Protein AF-A0ABD5GSB9-F1 (afdb_monomer)

Organism: NCBI:txid1358

Structure (mmCIF, N/CA/C/O backbone):
data_AF-A0ABD5GSB9-F1
#
_entry.id   AF-A0ABD5GSB9-F1
#
loop_
_atom_site.group_PDB
_atom_site.id
_atom_site.type_symbol
_atom_site.label_atom_id
_atom_site.label_alt_id
_atom_site.label_comp_id
_atom_site.label_asym_id
_atom_site.label_entity_id
_atom_site.label_seq_id
_atom_site.pdbx_PDB_ins_code
_atom_site.Cartn_x
_atom_site.Cartn_y
_atom_site.Cartn_z
_atom_site.occupancy
_atom_site.B_iso_or_equiv
_atom_site.auth_seq_id
_atom_site.auth_comp_id
_atom_site.auth_asym_id
_atom_site.auth_atom_id
_atom_site.pdbx_PDB_model_num
ATOM 1 N N . MET A 1 1 ? -14.225 -11.272 3.290 1.00 56.72 1 MET A N 1
ATOM 2 C CA . MET A 1 1 ? -15.466 -10.809 3.953 1.00 56.72 1 MET A CA 1
ATOM 3 C C . MET A 1 1 ? -15.459 -9.288 3.919 1.00 56.72 1 MET A C 1
ATOM 5 O O . MET A 1 1 ? -14.377 -8.726 4.045 1.00 56.72 1 MET A O 1
ATOM 9 N N . LYS A 1 2 ? -16.599 -8.627 3.684 1.00 79.25 2 LYS A N 1
ATOM 10 C CA . LYS A 1 2 ? -16.667 -7.160 3.748 1.00 79.25 2 LYS A CA 1
ATOM 11 C C . LYS A 1 2 ? -16.888 -6.742 5.203 1.00 79.25 2 LYS A C 1
ATOM 13 O O . LYS A 1 2 ? -17.799 -7.276 5.825 1.00 79.25 2 LYS A O 1
ATOM 18 N N . MET A 1 3 ? -16.067 -5.835 5.724 1.00 90.00 3 MET A N 1
ATOM 19 C CA . MET A 1 3 ? -16.205 -5.326 7.091 1.00 90.00 3 MET A CA 1
ATOM 20 C C . MET A 1 3 ? -17.438 -4.415 7.206 1.00 90.00 3 MET A C 1
ATOM 22 O O . MET A 1 3 ? -17.615 -3.510 6.386 1.00 90.00 3 MET A O 1
ATOM 26 N N . ASP A 1 4 ? -18.272 -4.638 8.224 1.00 93.12 4 ASP A N 1
ATOM 27 C CA . ASP A 1 4 ? -19.404 -3.775 8.584 1.00 93.12 4 ASP A CA 1
ATOM 28 C C . ASP A 1 4 ? -19.047 -2.894 9.789 1.00 93.12 4 ASP A C 1
ATOM 30 O O . ASP A 1 4 ? -19.224 -3.264 10.952 1.00 93.12 4 ASP A O 1
ATOM 34 N N . ILE A 1 5 ? -18.532 -1.698 9.506 1.00 95.06 5 ILE A N 1
ATOM 35 C CA . ILE A 1 5 ? -18.102 -0.765 10.549 1.00 95.06 5 ILE A CA 1
ATOM 36 C C . ILE A 1 5 ? -19.253 -0.265 11.432 1.00 95.06 5 ILE A C 1
ATOM 38 O O . ILE A 1 5 ? -19.043 0.074 12.597 1.00 95.06 5 ILE A O 1
ATOM 42 N N . ASP A 1 6 ? -20.485 -0.259 10.919 1.00 93.62 6 ASP A N 1
ATOM 43 C CA . ASP A 1 6 ? -21.656 0.123 11.701 1.00 93.62 6 ASP A CA 1
ATOM 44 C C . ASP A 1 6 ? -21.992 -0.936 12.749 1.00 93.62 6 ASP A C 1
ATOM 46 O O . ASP A 1 6 ? -22.365 -0.593 13.875 1.00 93.62 6 ASP A O 1
ATOM 50 N N . ALA A 1 7 ? -21.791 -2.218 12.437 1.00 97.12 7 ALA A N 1
ATOM 51 C CA . ALA A 1 7 ? -21.908 -3.289 13.421 1.00 97.12 7 ALA A CA 1
ATOM 52 C C . ALA A 1 7 ? -20.886 -3.141 14.564 1.00 97.12 7 ALA A C 1
ATOM 54 O O . ALA A 1 7 ? -21.270 -3.292 15.729 1.00 97.12 7 ALA A O 1
ATOM 55 N N . ALA A 1 8 ? -19.629 -2.776 14.265 1.00 97.75 8 ALA A N 1
ATOM 56 C CA . ALA A 1 8 ? -18.619 -2.475 15.290 1.00 97.75 8 ALA A CA 1
ATOM 57 C C . ALA A 1 8 ? -19.053 -1.315 16.194 1.00 97.75 8 ALA A C 1
ATOM 59 O O . ALA A 1 8 ? -19.158 -1.475 17.412 1.00 97.75 8 ALA A O 1
ATOM 60 N N . ILE A 1 9 ? -19.361 -0.158 15.598 1.00 97.81 9 ILE A N 1
ATOM 61 C CA . ILE A 1 9 ? -19.719 1.059 16.339 1.00 97.81 9 ILE A CA 1
ATOM 62 C C . ILE A 1 9 ? -20.975 0.827 17.189 1.00 97.81 9 ILE A C 1
ATOM 64 O O . ILE A 1 9 ? -21.023 1.227 18.352 1.00 97.81 9 ILE A O 1
ATOM 68 N N . ASN A 1 10 ? -21.993 0.150 16.650 1.00 97.75 10 ASN A N 1
ATOM 69 C CA . ASN A 1 10 ? -23.217 -0.148 17.393 1.00 97.75 10 ASN A CA 1
ATOM 70 C C . ASN A 1 10 ? -22.989 -1.146 18.535 1.00 97.75 10 ASN A C 1
ATOM 72 O O . ASN A 1 10 ? -23.670 -1.062 19.560 1.00 97.75 10 ASN A O 1
ATOM 76 N N . ALA A 1 11 ? -22.060 -2.092 18.386 1.00 98.25 11 ALA A N 1
ATOM 77 C CA . ALA A 1 11 ? -21.699 -3.008 19.461 1.00 98.25 11 ALA A CA 1
ATOM 78 C C . ALA A 1 11 ? -20.998 -2.276 20.614 1.00 98.25 11 ALA A C 1
ATOM 80 O O . ALA A 1 11 ? -21.351 -2.508 21.770 1.00 98.25 11 ALA A O 1
ATOM 81 N N . LEU A 1 12 ? -20.088 -1.352 20.300 1.00 98.62 12 LEU A N 1
ATOM 82 C CA . LEU A 1 12 ? -19.374 -0.535 21.283 1.00 98.62 12 LEU A CA 1
ATOM 83 C C . LEU A 1 12 ? -20.288 0.476 21.977 1.00 98.62 12 LEU A C 1
ATOM 85 O O . LEU A 1 12 ? -20.327 0.542 23.202 1.00 98.62 12 LEU A O 1
ATOM 89 N N . LYS A 1 13 ? -21.161 1.167 21.234 1.00 98.25 13 LYS A N 1
ATOM 90 C CA . LYS A 1 13 ? -22.154 2.086 21.823 1.00 98.25 13 LYS A CA 1
ATOM 91 C C . LYS A 1 13 ? -23.042 1.422 22.881 1.00 98.25 13 LYS A C 1
ATOM 93 O O . LYS A 1 13 ? -23.458 2.081 23.827 1.00 98.25 13 LYS A O 1
ATOM 98 N N . LYS A 1 14 ? -23.317 0.117 22.764 1.00 98.12 14 LYS A N 1
ATOM 99 C CA . LYS A 1 14 ? -24.089 -0.644 23.768 1.00 98.12 14 LYS A CA 1
ATOM 100 C C . LYS A 1 14 ? -23.336 -0.869 25.085 1.00 98.12 14 LYS A C 1
ATOM 102 O O . LYS A 1 14 ? -23.979 -1.277 26.055 1.00 98.12 14 LYS A O 1
ATOM 107 N N . LYS A 1 15 ? -22.017 -0.663 25.108 1.00 98.06 15 LYS A N 1
ATOM 108 C CA . LYS A 1 15 ? -21.145 -0.807 26.282 1.00 98.06 15 LYS A CA 1
ATOM 109 C C . LYS A 1 15 ? -20.975 0.496 27.064 1.00 98.06 15 LYS A C 1
ATOM 111 O O . LYS A 1 15 ? -20.640 0.433 28.242 1.00 98.06 15 LYS A O 1
ATOM 116 N N . ILE A 1 16 ? -21.305 1.644 26.467 1.00 97.19 16 ILE A N 1
ATOM 117 C CA . ILE A 1 16 ? -21.285 2.945 27.150 1.00 97.19 16 ILE A CA 1
ATOM 118 C C . ILE A 1 16 ? -22.152 2.888 28.416 1.00 97.19 16 ILE A C 1
ATOM 120 O O . ILE A 1 16 ? -23.320 2.491 28.370 1.00 97.19 16 ILE A O 1
ATOM 124 N N . GLY A 1 17 ? -21.561 3.261 29.554 1.00 94.88 17 GLY A N 1
ATOM 125 C CA . GLY A 1 17 ? -22.206 3.221 30.872 1.00 94.88 17 GLY A CA 1
ATOM 126 C C . GLY A 1 17 ? -22.429 1.814 31.445 1.00 94.88 17 GLY A C 1
ATOM 127 O O . GLY A 1 17 ? -23.133 1.671 32.442 1.00 94.88 17 GLY A O 1
ATOM 128 N N . LYS A 1 18 ? -21.871 0.770 30.818 1.00 94.56 18 LYS A N 1
ATOM 129 C CA . LYS A 1 18 ? -21.985 -0.634 31.254 1.00 94.56 18 LYS A CA 1
ATOM 130 C C . LYS A 1 18 ? -20.64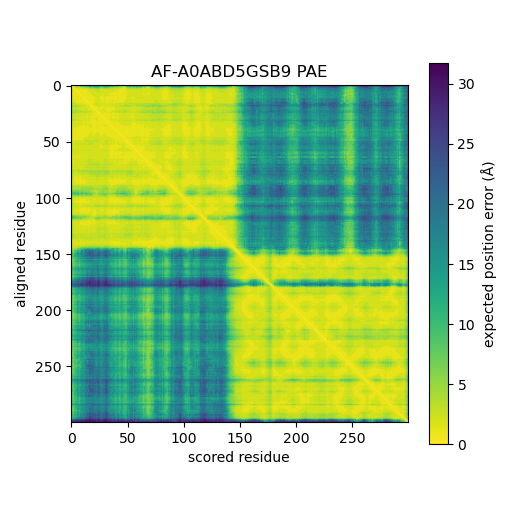2 -1.331 31.442 1.00 94.56 18 LYS A C 1
ATOM 132 O O . LYS A 1 18 ? -20.633 -2.520 31.751 1.00 94.56 18 LYS A O 1
ATOM 137 N N . SER A 1 19 ? -19.538 -0.628 31.225 1.00 94.88 19 SER A N 1
ATOM 138 C CA . SER A 1 19 ? -18.200 -1.180 31.375 1.00 94.88 19 SER A CA 1
ATOM 139 C C . SER A 1 19 ? -17.247 -0.191 32.014 1.00 94.88 19 SER A C 1
ATOM 141 O O . SER A 1 19 ? -17.395 1.015 31.828 1.00 94.88 19 SER A O 1
ATOM 143 N N . THR A 1 20 ? -16.243 -0.712 32.709 1.00 96.50 20 THR A N 1
ATOM 144 C CA . THR A 1 20 ? -15.117 0.056 33.249 1.00 96.50 20 THR A CA 1
ATOM 145 C C . THR A 1 20 ? -13.823 -0.308 32.528 1.00 96.50 20 THR A C 1
ATOM 147 O O . THR A 1 20 ? -13.725 -1.357 31.886 1.00 96.50 20 THR A O 1
ATOM 150 N N . TYR A 1 21 ? -12.825 0.569 32.611 1.00 97.06 21 TYR A N 1
ATOM 151 C CA . TYR A 1 21 ? -11.520 0.302 32.019 1.00 97.06 21 TYR A CA 1
ATOM 152 C C . TYR A 1 21 ? -10.694 -0.661 32.885 1.00 97.06 21 TYR A C 1
ATOM 154 O O . TYR A 1 21 ? -10.570 -0.448 34.091 1.00 97.06 21 TYR A O 1
ATOM 162 N N . SER A 1 22 ? -10.091 -1.686 32.282 1.00 95.81 22 SER A N 1
ATOM 163 C CA . SER A 1 22 ? -9.101 -2.565 32.913 1.00 95.81 22 SER A CA 1
ATOM 164 C C . SER A 1 22 ? -8.228 -3.260 31.869 1.00 95.81 22 SER A C 1
ATOM 166 O O . SER A 1 22 ? -8.744 -3.872 30.937 1.00 95.81 22 SER A O 1
ATOM 168 N N . MET A 1 23 ? -6.907 -3.226 32.073 1.00 93.56 23 MET A N 1
ATOM 169 C CA . MET A 1 23 ? -5.940 -4.000 31.276 1.00 93.56 23 MET A CA 1
ATOM 170 C C . MET A 1 23 ? -5.738 -5.429 31.805 1.00 93.56 23 MET A C 1
ATOM 172 O O . MET A 1 23 ? -5.221 -6.270 31.081 1.00 93.56 23 MET A O 1
ATOM 176 N N . GLU A 1 24 ? -6.166 -5.711 33.040 1.00 94.00 24 GLU A N 1
ATOM 177 C CA . GLU A 1 24 ? -5.982 -7.011 33.715 1.00 94.00 24 GLU A CA 1
ATOM 178 C C . GLU A 1 24 ? -7.265 -7.857 33.753 1.00 94.00 24 GLU A C 1
ATOM 180 O O . GLU A 1 24 ? -7.251 -9.005 34.190 1.00 94.00 24 GLU A O 1
ATOM 185 N N . GLY A 1 25 ? -8.398 -7.270 33.358 1.00 94.69 25 GLY A N 1
ATOM 186 C CA . GLY A 1 25 ? -9.680 -7.967 33.289 1.00 94.69 25 GLY A CA 1
ATOM 187 C C . GLY A 1 25 ? -9.856 -8.727 31.976 1.00 94.69 25 GLY A C 1
ATOM 188 O O . GLY A 1 25 ? -8.889 -9.095 31.311 1.00 94.69 25 GLY A O 1
ATOM 189 N N . SER A 1 26 ? -11.106 -8.941 31.568 1.00 96.50 26 SER A N 1
ATOM 190 C CA . SER A 1 26 ? -11.411 -9.715 30.356 1.00 96.5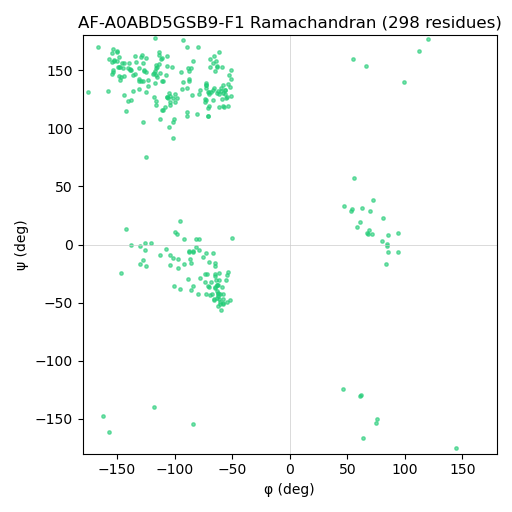0 26 SER A CA 1
ATOM 191 C C . SER A 1 26 ? -10.925 -9.088 29.047 1.00 96.50 26 SER A C 1
ATOM 193 O O . SER A 1 26 ? -10.685 -9.812 28.082 1.00 96.50 26 SER A O 1
ATOM 195 N N . ARG A 1 27 ? -10.791 -7.753 28.998 1.00 97.12 27 ARG A N 1
ATOM 196 C CA . ARG A 1 27 ? -10.435 -6.981 27.789 1.00 97.12 27 ARG A CA 1
ATOM 197 C C . ARG A 1 27 ? -11.411 -7.166 26.610 1.00 97.12 27 ARG A C 1
ATOM 199 O O . ARG A 1 27 ? -11.094 -6.796 25.485 1.00 97.12 27 ARG A O 1
ATOM 206 N N . ASP A 1 28 ? -12.602 -7.718 26.844 1.00 96.75 28 ASP A N 1
ATOM 207 C CA . ASP A 1 28 ? -13.612 -7.980 25.805 1.00 96.75 28 ASP A CA 1
ATOM 208 C C . ASP A 1 28 ? -15.060 -7.730 26.272 1.00 96.75 28 ASP A C 1
ATOM 210 O O . ASP A 1 28 ? -16.028 -8.113 25.599 1.00 96.75 28 ASP A O 1
ATOM 214 N N . PHE A 1 29 ? -15.218 -7.057 27.418 1.00 98.06 29 PHE A N 1
ATOM 215 C CA . PHE A 1 29 ? -16.483 -6.771 28.093 1.00 98.06 29 PHE A CA 1
ATOM 216 C C . PHE A 1 29 ? -17.211 -7.987 28.690 1.00 98.06 29 PHE A C 1
ATOM 218 O O . PHE A 1 29 ? -18.377 -7.828 29.077 1.00 98.06 29 PHE A O 1
ATOM 225 N N . SER A 1 30 ? -16.612 -9.182 28.747 1.00 97.25 30 SER A N 1
ATOM 226 C CA . SER A 1 30 ? -17.288 -10.384 29.271 1.00 97.25 30 SER A CA 1
ATOM 227 C C . SER A 1 30 ? -17.437 -10.379 30.795 1.00 97.25 30 SER A C 1
ATOM 229 O O . SER A 1 30 ? -18.460 -10.840 31.300 1.00 97.25 30 SER A O 1
ATOM 231 N N . ASP A 1 31 ? -16.490 -9.781 31.517 1.00 96.75 31 ASP A N 1
ATOM 232 C CA . ASP A 1 31 ? -16.554 -9.557 32.971 1.00 96.75 31 ASP A CA 1
ATOM 233 C C . ASP A 1 31 ? -17.015 -8.135 33.350 1.00 96.75 31 ASP A C 1
ATOM 235 O O . ASP A 1 31 ? -16.958 -7.739 34.513 1.00 96.75 31 ASP A O 1
ATOM 239 N N . GLY A 1 32 ? -17.477 -7.355 32.366 1.00 96.38 32 GLY A N 1
ATOM 240 C CA . GLY A 1 32 ? -17.828 -5.945 32.543 1.00 96.38 32 GLY A CA 1
ATOM 241 C C . GLY A 1 32 ? -16.645 -4.978 32.434 1.00 96.38 32 GLY A C 1
ATOM 242 O O . GLY A 1 32 ? -16.854 -3.770 32.523 1.00 96.38 32 GLY A O 1
ATOM 243 N N . THR A 1 33 ? -15.428 -5.461 32.183 1.00 97.81 33 THR A N 1
ATOM 244 C CA . THR A 1 33 ? -14.247 -4.617 31.967 1.00 97.81 33 THR A CA 1
ATOM 245 C C . THR A 1 33 ? -13.717 -4.724 30.539 1.00 97.81 33 THR A C 1
ATOM 247 O O . THR A 1 33 ? -13.964 -5.707 29.838 1.00 97.81 33 THR A O 1
ATOM 250 N N . CYS A 1 34 ? -13.013 -3.693 30.076 1.00 97.75 34 CYS A N 1
ATOM 251 C CA . CYS A 1 34 ? -12.309 -3.708 28.796 1.00 97.75 34 CYS A CA 1
ATOM 252 C C . CYS A 1 34 ? -11.129 -2.727 28.810 1.00 97.75 34 CYS A C 1
ATOM 254 O O . CYS A 1 34 ? -11.079 -1.850 29.666 1.00 97.75 34 CYS A O 1
ATOM 256 N N . ASP A 1 35 ? -10.203 -2.826 27.863 1.00 97.25 35 ASP A N 1
ATOM 257 C CA . ASP A 1 35 ? -9.211 -1.781 27.592 1.00 97.25 35 ASP A CA 1
ATOM 258 C C . ASP A 1 35 ? -9.386 -1.211 26.175 1.00 97.25 35 ASP A C 1
ATOM 260 O O . ASP A 1 35 ? -10.269 -1.630 25.423 1.00 97.25 35 ASP A O 1
ATOM 264 N N . CYS A 1 36 ? -8.571 -0.219 25.807 1.00 97.44 36 CYS A N 1
ATOM 265 C CA . CYS A 1 36 ? -8.716 0.504 24.542 1.00 97.44 36 CYS A CA 1
ATOM 266 C C . CYS A 1 36 ? -8.575 -0.421 23.323 1.00 97.44 36 CYS A C 1
ATOM 268 O O . CYS A 1 36 ? -9.446 -0.462 22.453 1.00 97.44 36 CYS A O 1
ATOM 270 N N . SER A 1 37 ? -7.503 -1.212 23.288 1.00 97.75 37 SER A N 1
ATOM 271 C CA . SER A 1 37 ? -7.213 -2.146 22.194 1.00 97.75 37 SER A CA 1
ATOM 272 C C . SER A 1 37 ? -8.173 -3.337 22.151 1.00 97.75 37 SER A C 1
ATOM 274 O O . SER A 1 37 ? -8.610 -3.727 21.066 1.00 97.75 37 SER A O 1
ATOM 276 N N . GLY A 1 38 ? -8.591 -3.851 23.309 1.00 98.25 38 GLY A N 1
ATOM 277 C CA . GLY A 1 38 ? -9.617 -4.877 23.425 1.00 98.25 38 GLY A CA 1
ATOM 278 C C . GLY A 1 38 ? -10.991 -4.409 22.955 1.00 98.25 38 GLY A C 1
ATOM 279 O O . GLY A 1 38 ? -11.684 -5.155 22.264 1.00 98.25 38 GLY A O 1
ATOM 280 N N . ALA A 1 39 ? -11.354 -3.147 23.205 1.00 98.56 39 ALA A N 1
ATOM 281 C CA . ALA A 1 39 ? -12.603 -2.572 22.714 1.00 98.56 39 ALA A CA 1
ATOM 282 C C . ALA A 1 39 ? -12.602 -2.471 21.184 1.00 98.56 39 ALA A C 1
ATOM 284 O O . ALA A 1 39 ? -13.528 -2.955 20.529 1.00 98.56 39 ALA A O 1
ATOM 285 N N . VAL A 1 40 ? -11.530 -1.938 20.589 1.00 98.62 40 VAL A N 1
ATOM 286 C CA . VAL A 1 40 ? -11.382 -1.908 19.124 1.00 98.62 40 VAL A CA 1
ATOM 287 C C . VAL A 1 40 ? -11.448 -3.325 18.545 1.00 98.62 40 VAL A C 1
ATOM 289 O O . VAL A 1 40 ? -12.218 -3.565 17.613 1.00 98.62 40 VAL A O 1
ATOM 292 N N . TYR A 1 41 ? -10.724 -4.287 19.128 1.00 98.56 41 TYR A N 1
ATOM 293 C CA . TYR A 1 41 ? -10.770 -5.689 18.704 1.00 98.56 41 TYR A CA 1
ATOM 294 C C . TYR A 1 41 ? -12.187 -6.271 18.782 1.00 98.56 41 TYR A C 1
ATOM 296 O O . TYR A 1 41 ? -12.691 -6.795 17.787 1.00 98.56 41 TYR A O 1
ATOM 304 N N . TYR A 1 42 ? -12.869 -6.116 19.920 1.00 98.56 42 TYR A N 1
ATOM 305 C CA . TYR A 1 42 ? -14.249 -6.553 20.125 1.00 98.56 42 TYR A CA 1
ATOM 306 C C . TYR A 1 42 ? -15.184 -5.983 19.055 1.00 98.56 42 TYR A C 1
ATOM 308 O O . TYR A 1 42 ? -15.938 -6.733 18.428 1.00 98.56 42 TYR A O 1
ATOM 316 N N . GLY A 1 43 ? -15.115 -4.669 18.814 1.00 98.31 43 GLY A N 1
ATOM 317 C CA . GLY A 1 43 ? -15.901 -3.994 17.786 1.00 98.31 43 GLY A CA 1
ATOM 318 C C . GLY A 1 43 ? -15.642 -4.593 16.406 1.00 98.31 43 GLY A C 1
ATOM 319 O O . GLY A 1 43 ? -16.576 -5.026 15.730 1.00 98.31 43 GLY A O 1
ATOM 320 N N . LEU A 1 44 ? -14.375 -4.711 16.013 1.00 97.94 44 LEU A N 1
ATOM 321 C CA . LEU A 1 44 ? -13.983 -5.246 14.708 1.00 97.94 44 LEU A CA 1
ATOM 322 C C . LEU A 1 44 ? -14.388 -6.719 14.519 1.00 97.94 44 LEU A C 1
ATOM 324 O O . LEU A 1 44 ? -14.825 -7.096 13.432 1.00 97.94 44 LEU A O 1
ATOM 328 N N . ARG A 1 45 ? -14.362 -7.548 15.571 1.00 97.56 45 ARG A N 1
ATOM 329 C CA . ARG A 1 45 ? -14.906 -8.919 15.514 1.00 97.56 45 ARG A CA 1
ATOM 330 C C . ARG A 1 45 ? -16.412 -8.924 15.242 1.00 97.56 45 ARG A C 1
ATOM 332 O O . ARG A 1 45 ? -16.895 -9.787 14.513 1.00 97.56 45 ARG A O 1
ATOM 339 N N . LYS A 1 46 ? -17.169 -7.947 15.763 1.00 97.56 46 LYS A N 1
ATOM 340 C CA . LYS A 1 46 ? -18.597 -7.763 15.423 1.00 97.56 46 LYS A CA 1
ATOM 341 C C . LYS A 1 46 ? -18.814 -7.229 14.007 1.00 97.56 46 LYS A C 1
ATOM 343 O O . LYS A 1 46 ? -19.858 -7.515 13.432 1.00 97.56 46 LYS A O 1
ATOM 348 N N . ALA A 1 47 ? -17.835 -6.523 13.445 1.00 95.69 47 ALA A N 1
ATOM 349 C CA . ALA A 1 47 ? -17.830 -6.088 12.049 1.00 95.69 47 ALA A CA 1
ATOM 350 C C . ALA A 1 47 ? -17.443 -7.187 11.043 1.00 95.69 47 ALA A C 1
ATOM 352 O O . ALA A 1 47 ? -17.488 -6.941 9.839 1.00 95.69 47 ALA A O 1
ATOM 353 N N . GLY A 1 48 ? -17.065 -8.383 11.509 1.00 94.19 48 GLY A N 1
ATOM 354 C CA . GLY A 1 48 ? -16.686 -9.508 10.650 1.00 94.19 48 GLY A CA 1
ATOM 355 C C . GLY A 1 48 ? -15.186 -9.635 10.366 1.00 94.19 48 GLY A C 1
ATOM 356 O O . GLY A 1 48 ? -14.803 -10.449 9.526 1.00 94.19 48 GLY A O 1
ATOM 357 N N . CYS A 1 49 ? -14.325 -8.878 11.054 1.00 93.94 49 CYS A N 1
ATOM 358 C CA . CYS A 1 49 ? -12.881 -9.133 11.025 1.00 93.94 49 CYS A CA 1
ATOM 359 C C . CYS A 1 49 ? -12.565 -10.515 11.618 1.00 93.94 49 CYS A C 1
ATOM 361 O O . CYS A 1 49 ? -13.338 -11.006 12.437 1.00 93.94 49 CYS A O 1
ATOM 363 N N . SER A 1 50 ? -11.465 -11.144 11.200 1.00 93.69 50 SER A N 1
ATOM 364 C CA . SER A 1 50 ? -11.000 -12.484 11.582 1.00 93.69 50 SER A CA 1
ATOM 365 C C . SER A 1 50 ? -10.710 -12.630 13.078 1.00 93.69 50 SER A C 1
ATOM 367 O O . SER A 1 50 ? -10.642 -11.651 13.809 1.00 93.69 50 SER A O 1
ATOM 369 N N . ASP A 1 51 ? -10.573 -13.868 13.557 1.00 94.62 51 ASP A N 1
ATOM 370 C CA . ASP A 1 51 ? -10.030 -14.112 14.895 1.00 94.62 51 ASP A CA 1
ATOM 371 C C . ASP A 1 51 ? -8.510 -13.989 14.860 1.00 94.62 51 ASP A C 1
ATOM 373 O O . ASP A 1 51 ? -7.879 -14.614 14.008 1.00 94.62 51 ASP A O 1
ATOM 377 N N . PHE A 1 52 ? -7.929 -13.212 15.772 1.00 94.69 52 PHE A N 1
ATOM 378 C CA . PHE A 1 52 ? -6.476 -13.058 15.869 1.00 94.69 52 PHE A CA 1
ATOM 379 C C . PHE A 1 52 ? -5.825 -14.124 16.766 1.00 94.69 52 PHE A C 1
ATOM 381 O O . PHE A 1 52 ? -4.604 -14.206 16.859 1.00 94.69 52 PHE A O 1
ATOM 388 N N . GLY A 1 53 ? -6.631 -14.952 17.444 1.00 95.81 53 GLY A N 1
ATOM 389 C CA . GLY A 1 53 ? -6.171 -15.976 18.387 1.00 95.81 53 GLY A CA 1
ATOM 390 C C . GLY A 1 53 ? -5.906 -15.452 19.803 1.00 95.81 53 GLY A C 1
ATOM 391 O O . GLY A 1 53 ? -5.874 -16.238 20.746 1.00 95.81 53 GLY A O 1
ATOM 392 N N . TYR A 1 54 ? -5.768 -14.136 19.973 1.00 95.81 54 TYR A N 1
ATOM 393 C CA . TYR A 1 54 ? -5.706 -13.436 21.258 1.00 95.81 54 TYR A CA 1
ATOM 394 C C . TYR A 1 54 ? -6.195 -11.989 21.097 1.00 95.81 54 TYR A C 1
ATOM 396 O O . TYR A 1 54 ? -6.373 -11.506 19.980 1.00 95.81 54 TYR A O 1
ATOM 404 N N . ILE A 1 55 ? -6.427 -11.289 22.211 1.00 97.38 55 ILE A N 1
ATOM 405 C CA . ILE A 1 55 ? -6.835 -9.878 22.191 1.00 97.38 55 ILE A CA 1
ATOM 406 C C . ILE A 1 55 ? -5.583 -9.006 21.986 1.00 97.38 55 ILE A C 1
ATOM 408 O O . ILE A 1 55 ? -4.738 -8.962 22.892 1.00 97.38 55 ILE A O 1
ATOM 412 N N . PRO A 1 56 ? -5.439 -8.314 20.838 1.00 97.00 56 PRO A N 1
ATOM 413 C CA . PRO A 1 56 ? -4.252 -7.526 20.539 1.00 97.00 56 PRO A CA 1
ATOM 414 C C . PRO A 1 56 ? -4.081 -6.371 21.532 1.00 97.00 56 PRO A C 1
ATOM 416 O O . PRO A 1 56 ? -5.037 -5.883 22.135 1.00 97.00 56 PRO A O 1
ATOM 419 N N . SER A 1 57 ? -2.837 -5.942 21.706 1.00 96.69 57 SER A N 1
ATOM 420 C CA . SER A 1 57 ? -2.469 -4.672 22.337 1.00 96.69 57 SER A CA 1
ATOM 421 C C . SER A 1 57 ? -2.312 -3.590 21.269 1.00 96.69 57 SER A C 1
ATOM 423 O O . SER A 1 57 ? -2.343 -3.881 20.077 1.00 96.69 57 SER A O 1
ATOM 425 N N . THR A 1 58 ? -2.065 -2.347 21.667 1.00 95.75 58 THR A N 1
ATOM 426 C CA . THR A 1 58 ? -1.674 -1.260 20.752 1.00 95.75 58 THR A CA 1
ATOM 427 C C . THR A 1 58 ? -0.448 -1.595 19.894 1.00 95.75 58 THR A C 1
ATOM 429 O O . THR A 1 58 ? -0.378 -1.128 18.770 1.00 95.75 58 THR A O 1
ATOM 432 N N . GLU A 1 59 ? 0.441 -2.490 20.341 1.00 93.62 59 GLU A N 1
ATOM 433 C CA . GLU A 1 59 ? 1.579 -2.978 19.543 1.00 93.62 59 GLU A CA 1
ATOM 434 C C . GLU A 1 59 ? 1.177 -3.938 18.419 1.00 93.62 59 GLU A C 1
ATOM 436 O O . GLU A 1 59 ? 1.685 -3.869 17.301 1.00 93.62 59 GLU A O 1
ATOM 441 N N . THR A 1 60 ? 0.266 -4.862 18.717 1.00 95.12 60 THR A N 1
ATOM 442 C CA . THR A 1 60 ? -0.104 -5.965 17.811 1.00 95.12 60 THR A CA 1
ATOM 443 C C . THR A 1 60 ? -1.366 -5.665 17.005 1.00 95.12 60 THR A C 1
ATOM 445 O O . THR A 1 60 ? -1.643 -6.325 16.005 1.00 95.12 60 THR A O 1
ATOM 448 N N . LEU A 1 61 ? -2.112 -4.621 17.377 1.00 97.31 61 LEU A N 1
ATOM 449 C CA . LEU A 1 61 ? -3.313 -4.184 16.674 1.00 97.31 61 LEU A CA 1
ATOM 450 C C . LEU A 1 61 ? -3.000 -3.745 15.239 1.00 97.31 61 LEU A C 1
ATOM 452 O O . LEU A 1 61 ? -3.788 -4.030 14.345 1.00 97.31 61 LEU A O 1
ATOM 456 N N . HIS A 1 62 ? -1.835 -3.137 14.999 1.00 95.38 62 HIS A N 1
ATOM 457 C CA . HIS A 1 62 ? -1.369 -2.779 13.655 1.00 95.38 62 HIS A CA 1
ATOM 458 C C . HIS A 1 62 ? -1.415 -3.973 12.689 1.00 95.38 62 HIS A C 1
ATOM 460 O O . HIS A 1 62 ? -1.958 -3.868 11.588 1.00 95.38 62 HIS A O 1
ATOM 466 N N . GLU A 1 63 ? -0.893 -5.124 13.118 1.00 92.31 63 GLU A N 1
ATOM 467 C CA . GLU A 1 63 ? -0.895 -6.352 12.323 1.00 92.31 63 GLU A CA 1
ATOM 468 C C . GLU A 1 63 ? -2.321 -6.860 12.097 1.00 92.31 63 GLU A C 1
ATOM 470 O O . GLU A 1 63 ? -2.704 -7.151 10.964 1.00 92.31 63 GLU A O 1
ATOM 475 N N . TYR A 1 64 ? -3.133 -6.910 13.155 1.00 95.00 64 TYR A N 1
ATOM 476 C CA . TYR A 1 64 ? -4.518 -7.365 13.064 1.00 95.00 64 TYR A CA 1
ATOM 477 C C . TYR A 1 64 ? -5.356 -6.539 12.074 1.00 95.00 64 TYR A C 1
ATOM 479 O O . TYR A 1 64 ? -6.130 -7.101 11.290 1.00 95.00 64 TYR A O 1
ATOM 487 N N . LEU A 1 65 ? -5.195 -5.211 12.086 1.00 95.00 65 LEU A N 1
ATOM 488 C CA . LEU A 1 65 ? -5.871 -4.300 11.160 1.00 95.00 65 LEU A CA 1
ATOM 489 C C . LEU A 1 65 ? -5.493 -4.625 9.710 1.00 95.00 65 LEU A C 1
ATOM 491 O O . LEU A 1 65 ? -6.368 -4.840 8.867 1.00 95.00 65 LEU A O 1
ATOM 495 N N . VAL A 1 66 ? -4.194 -4.763 9.447 1.00 90.94 66 VAL A N 1
ATOM 496 C CA . VAL A 1 66 ? -3.644 -5.091 8.126 1.00 90.94 66 VAL A CA 1
ATOM 497 C C . VAL A 1 66 ? -4.119 -6.466 7.641 1.00 90.94 66 VAL A C 1
ATOM 499 O O . VAL A 1 66 ? -4.516 -6.600 6.484 1.00 90.94 66 VAL A O 1
ATOM 502 N N . GLN A 1 67 ? -4.155 -7.483 8.505 1.00 87.31 67 GLN A N 1
ATOM 503 C CA . GLN A 1 67 ? -4.670 -8.815 8.151 1.00 87.31 67 GLN A CA 1
ATOM 504 C C . GLN A 1 67 ? -6.155 -8.793 7.747 1.00 87.31 67 GLN A C 1
ATOM 506 O O . GLN A 1 67 ? -6.608 -9.651 6.990 1.00 87.31 67 GLN A O 1
ATOM 511 N N . ASN A 1 68 ? -6.907 -7.795 8.215 1.00 90.81 68 ASN A N 1
ATOM 512 C CA . ASN A 1 68 ? -8.329 -7.614 7.926 1.00 90.81 68 ASN A CA 1
ATOM 513 C C . ASN A 1 68 ? -8.621 -6.589 6.827 1.00 90.81 68 ASN A C 1
ATOM 515 O O . ASN A 1 68 ? -9.774 -6.215 6.606 1.00 90.81 68 ASN A O 1
ATOM 519 N N . GLY A 1 69 ? -7.586 -6.147 6.116 1.00 89.25 69 GLY A N 1
ATOM 520 C CA . GLY A 1 69 ? -7.698 -5.188 5.028 1.00 89.25 69 GLY A CA 1
ATOM 521 C C . GLY A 1 69 ? -8.068 -3.776 5.448 1.00 89.25 69 GLY A C 1
ATOM 522 O O . GLY A 1 69 ? -8.692 -3.019 4.695 1.00 89.25 69 GLY A O 1
ATOM 523 N N . ILE A 1 70 ? -7.667 -3.434 6.667 1.00 93.25 70 ILE A N 1
ATOM 524 C CA . ILE A 1 70 ? -7.665 -2.087 7.203 1.00 93.25 70 ILE A CA 1
ATOM 525 C C . ILE A 1 70 ? -6.224 -1.583 7.097 1.00 93.25 70 ILE A C 1
ATOM 527 O O . ILE A 1 70 ? -5.322 -2.046 7.792 1.00 93.25 70 ILE A O 1
ATOM 531 N N . THR A 1 71 ? -5.995 -0.663 6.169 1.00 89.44 71 THR A N 1
ATOM 532 C CA . THR A 1 71 ? -4.659 -0.215 5.763 1.00 89.44 71 THR A CA 1
ATOM 533 C C . THR A 1 71 ? -4.298 1.120 6.372 1.00 89.44 71 THR A C 1
ATOM 535 O O . THR A 1 71 ? -5.176 1.946 6.610 1.00 89.44 71 THR A O 1
ATOM 538 N N . LEU A 1 72 ? -2.997 1.353 6.549 1.00 93.31 72 LEU A N 1
ATOM 539 C CA . LEU A 1 72 ? -2.472 2.641 6.979 1.00 93.31 72 LEU A CA 1
ATOM 540 C C . LEU A 1 72 ? -2.896 3.740 5.991 1.00 93.31 72 LEU A C 1
ATOM 542 O O . LEU A 1 72 ? -2.582 3.683 4.804 1.00 93.31 72 LEU A O 1
ATOM 546 N N . LYS A 1 73 ? -3.633 4.717 6.507 1.00 94.12 73 LYS A N 1
ATOM 547 C CA . LYS A 1 73 ? -4.100 5.927 5.828 1.00 94.12 73 LYS A CA 1
ATOM 548 C C . LYS A 1 73 ? -3.161 7.105 6.088 1.00 94.12 73 LYS A C 1
ATOM 550 O O . LYS A 1 73 ? -2.918 7.882 5.173 1.00 94.12 73 LYS A O 1
ATOM 555 N N . ALA A 1 74 ? -2.633 7.230 7.307 1.00 94.81 74 ALA A N 1
ATOM 556 C CA . ALA A 1 74 ? -1.663 8.259 7.678 1.00 94.81 74 ALA A CA 1
ATOM 557 C C . ALA A 1 74 ? -0.778 7.796 8.844 1.00 94.81 74 ALA A C 1
ATOM 559 O O . ALA A 1 74 ? -1.238 7.068 9.725 1.00 94.81 74 ALA A O 1
ATOM 560 N N . GLU A 1 75 ? 0.470 8.255 8.866 1.00 97.25 75 GLU A N 1
ATOM 561 C CA . GLU A 1 75 ? 1.436 8.036 9.946 1.00 97.25 75 GLU A CA 1
ATOM 562 C C . GLU A 1 75 ? 1.996 9.393 10.372 1.00 97.25 75 GLU A C 1
ATOM 564 O O . GLU A 1 75 ? 2.772 9.987 9.638 1.00 97.25 75 GLU A O 1
ATOM 569 N N . ASN A 1 76 ? 1.561 9.892 11.533 1.00 97.00 76 ASN A N 1
ATOM 570 C CA . ASN A 1 76 ? 1.980 11.164 12.134 1.00 97.00 76 ASN A CA 1
ATOM 571 C C . ASN A 1 76 ? 1.996 12.381 11.181 1.00 97.00 76 ASN A C 1
ATOM 573 O O . ASN A 1 76 ? 2.798 13.299 11.332 1.00 97.00 76 ASN A O 1
ATOM 577 N N . GLU A 1 77 ? 1.069 12.397 10.231 1.00 95.69 77 GLU A N 1
ATOM 578 C CA . GLU A 1 77 ? 0.886 13.444 9.226 1.00 95.69 77 GLU A CA 1
ATOM 579 C C . GLU A 1 77 ? -0.582 13.909 9.244 1.00 95.69 77 GLU A C 1
ATOM 581 O O . GLU A 1 77 ? -1.460 13.151 9.680 1.00 95.69 77 GLU A O 1
ATOM 586 N N . PRO A 1 78 ? -0.892 15.139 8.789 1.00 93.44 78 PRO A N 1
ATOM 587 C CA . PRO A 1 78 ? -2.268 15.614 8.685 1.00 93.44 78 PRO A CA 1
ATOM 588 C C . PRO A 1 78 ? -3.154 14.655 7.880 1.00 93.44 78 PRO A C 1
ATOM 590 O O . PRO A 1 78 ? -2.763 14.157 6.826 1.00 93.44 78 PRO A O 1
ATOM 593 N N . PHE A 1 79 ? -4.378 14.428 8.350 1.00 94.62 79 PHE A N 1
ATOM 594 C CA . PHE A 1 79 ? -5.332 13.533 7.702 1.00 94.62 79 PHE A CA 1
ATOM 595 C C . PHE A 1 79 ? -6.758 14.064 7.834 1.00 94.62 79 PHE A C 1
ATOM 597 O O . PHE A 1 79 ? -7.086 14.803 8.762 1.00 94.62 79 PHE A O 1
ATOM 604 N N . ASN A 1 80 ? -7.624 13.643 6.915 1.00 94.50 80 ASN A N 1
ATOM 605 C CA . ASN A 1 80 ? -9.060 13.875 7.024 1.00 94.50 80 ASN A CA 1
ATOM 606 C C . ASN A 1 80 ? -9.679 12.707 7.791 1.00 94.50 80 ASN A C 1
ATOM 608 O O . ASN A 1 80 ? -9.711 11.594 7.268 1.00 94.50 80 ASN A O 1
ATOM 612 N N . MET A 1 81 ? -10.141 12.946 9.017 1.00 95.94 81 MET A N 1
ATOM 613 C CA . MET A 1 81 ? -10.806 11.932 9.838 1.00 95.94 81 MET A CA 1
ATOM 614 C C . MET A 1 81 ? -12.152 11.539 9.221 1.00 95.94 81 MET A C 1
ATOM 616 O O . MET A 1 81 ? -12.958 12.395 8.849 1.00 95.94 81 MET A O 1
ATOM 620 N N . GLU A 1 82 ? -12.403 10.239 9.126 1.00 95.69 82 GLU A N 1
ATOM 621 C CA . GLU A 1 82 ? -13.627 9.675 8.567 1.00 95.69 82 GLU A CA 1
ATOM 622 C C . GLU A 1 82 ? -14.209 8.614 9.501 1.00 95.69 82 GLU A C 1
ATOM 624 O O . GLU A 1 82 ? -13.495 7.916 10.222 1.00 95.69 82 GLU A O 1
ATOM 629 N N . LYS A 1 83 ? -15.534 8.444 9.454 1.00 95.94 83 LYS A N 1
ATOM 630 C CA . LYS A 1 83 ? -16.196 7.341 10.152 1.00 95.94 83 LYS A CA 1
ATOM 631 C C . LYS A 1 83 ? -15.568 6.013 9.724 1.00 95.94 83 LYS A C 1
ATOM 633 O O . LYS A 1 83 ? -15.540 5.684 8.540 1.00 95.94 83 LYS A O 1
ATOM 638 N N . GLY A 1 84 ? -15.146 5.231 10.708 1.00 95.62 84 GLY A N 1
ATOM 639 C CA . GLY A 1 84 ? -14.508 3.940 10.515 1.00 95.62 84 GLY A CA 1
ATOM 640 C C . GLY A 1 84 ? -12.990 3.956 10.482 1.00 95.62 84 GLY A C 1
ATOM 641 O O . GLY A 1 84 ? -12.406 2.874 10.502 1.00 95.62 84 GLY A O 1
ATOM 642 N N . ASP A 1 85 ? -12.360 5.131 10.493 1.00 98.44 85 ASP A N 1
ATOM 643 C CA . ASP A 1 85 ? -10.929 5.214 10.761 1.00 98.44 85 ASP A CA 1
ATOM 644 C C . ASP A 1 85 ? -10.633 4.624 12.149 1.00 98.44 85 ASP A C 1
ATOM 646 O O . ASP A 1 85 ? -11.325 4.914 13.126 1.00 98.44 85 ASP A O 1
ATOM 650 N N . ILE A 1 86 ? -9.598 3.799 12.254 1.00 98.62 86 ILE A N 1
ATOM 651 C CA . ILE A 1 86 ? -9.059 3.320 13.524 1.00 98.62 86 ILE A CA 1
ATOM 652 C C . ILE A 1 86 ? -7.779 4.092 13.790 1.00 98.62 86 ILE A C 1
ATOM 654 O O . ILE A 1 86 ? -6.840 4.038 12.997 1.00 98.62 86 ILE A O 1
ATOM 658 N N . ILE A 1 87 ? -7.748 4.820 14.900 1.00 98.62 87 ILE A N 1
ATOM 659 C CA . ILE A 1 87 ? -6.590 5.625 15.278 1.00 98.62 87 ILE A CA 1
ATOM 660 C C . ILE A 1 87 ? -5.860 4.911 16.406 1.00 98.62 87 ILE A C 1
ATOM 662 O O . ILE A 1 87 ? -6.483 4.503 17.387 1.00 98.62 87 ILE A O 1
ATOM 666 N N . ILE A 1 88 ? -4.546 4.759 16.266 1.00 98.50 88 ILE A N 1
ATOM 667 C CA . ILE A 1 88 ? -3.655 4.235 17.304 1.00 98.50 88 ILE A CA 1
ATOM 668 C C . ILE A 1 88 ? -2.679 5.345 17.678 1.00 98.50 88 ILE A C 1
ATOM 670 O O . ILE A 1 88 ? -1.985 5.879 16.818 1.00 98.50 88 ILE A O 1
ATOM 674 N N . TRP A 1 89 ? -2.640 5.704 18.953 1.00 97.81 89 TRP A N 1
ATOM 675 C CA . TRP A 1 89 ? -1.650 6.591 19.547 1.00 97.81 89 TRP A CA 1
ATOM 676 C C . TRP A 1 89 ? -0.510 5.783 20.162 1.00 97.81 89 TRP A C 1
ATOM 678 O O . TRP A 1 89 ? -0.734 4.704 20.711 1.00 97.81 89 TRP A O 1
ATOM 688 N N . GLY A 1 90 ? 0.686 6.367 20.138 1.00 95.62 90 GLY A N 1
ATOM 689 C CA . GLY A 1 90 ? 1.939 5.742 20.545 1.00 95.62 90 GLY A CA 1
ATOM 690 C C . GLY A 1 90 ? 2.716 5.236 19.331 1.00 95.62 90 GLY A C 1
ATOM 691 O O . GLY A 1 90 ? 2.138 4.714 18.383 1.00 95.62 90 GLY A O 1
ATOM 692 N N . LYS A 1 91 ? 4.041 5.415 19.341 1.00 92.94 91 LYS A N 1
ATOM 693 C CA . LYS A 1 91 ? 4.914 4.911 18.272 1.00 92.94 91 LYS A CA 1
ATOM 694 C C . LYS A 1 91 ? 5.020 3.389 18.385 1.00 92.94 91 LYS A C 1
ATOM 696 O O . LYS A 1 91 ? 5.230 2.884 19.488 1.00 92.94 91 LYS A O 1
ATOM 701 N N . GLN A 1 92 ? 4.906 2.671 17.268 1.00 88.69 92 GLN A N 1
ATOM 702 C CA . GLN A 1 92 ? 5.045 1.214 17.262 1.00 88.69 92 GLN A CA 1
ATOM 703 C C . GLN A 1 92 ? 6.424 0.810 17.822 1.00 88.69 92 GLN A C 1
ATOM 705 O O . GLN A 1 92 ? 7.437 1.456 17.543 1.00 88.69 92 GLN A O 1
ATOM 710 N N . GLY A 1 93 ? 6.456 -0.219 18.667 1.00 89.69 93 GLY A N 1
ATOM 711 C CA . GLY A 1 93 ? 7.604 -0.615 19.483 1.00 89.69 93 GLY A CA 1
ATOM 712 C C . GLY A 1 93 ? 7.721 0.126 20.824 1.00 89.69 93 GLY A C 1
ATOM 713 O O . GLY A 1 93 ? 8.602 -0.203 21.618 1.00 89.69 93 GLY A O 1
ATOM 714 N N . GLN A 1 94 ? 6.877 1.130 21.090 1.00 91.00 94 GLN A N 1
ATOM 715 C CA . GLN A 1 94 ? 6.914 1.974 22.299 1.00 91.00 94 GLN A CA 1
ATOM 716 C C . GLN A 1 94 ? 5.523 2.272 22.892 1.00 91.00 94 GLN A C 1
ATOM 718 O O . GLN A 1 94 ? 5.425 2.950 23.911 1.00 91.00 94 GLN A O 1
ATOM 723 N N . SER A 1 95 ? 4.451 1.776 22.279 1.00 89.31 95 SER A N 1
ATOM 724 C CA . SER A 1 95 ? 3.041 2.022 22.606 1.00 89.31 95 SER A CA 1
ATOM 725 C C . SER A 1 95 ? 2.436 1.001 23.580 1.00 89.31 95 SER A C 1
ATOM 727 O O . SER A 1 95 ? 1.242 1.051 23.859 1.00 89.31 95 SER A O 1
ATOM 729 N N . ALA A 1 96 ? 3.216 0.059 24.115 1.00 81.06 96 ALA A N 1
ATOM 730 C CA . ALA A 1 96 ? 2.707 -0.939 25.055 1.00 81.06 96 ALA A CA 1
ATOM 731 C C . ALA A 1 96 ? 2.232 -0.319 26.389 1.00 81.06 96 ALA A C 1
ATOM 733 O O . ALA A 1 96 ? 2.784 0.671 26.880 1.00 81.06 96 ALA A O 1
ATOM 734 N N . GLY A 1 97 ? 1.232 -0.948 27.015 1.00 84.88 97 GLY A N 1
ATOM 735 C CA . 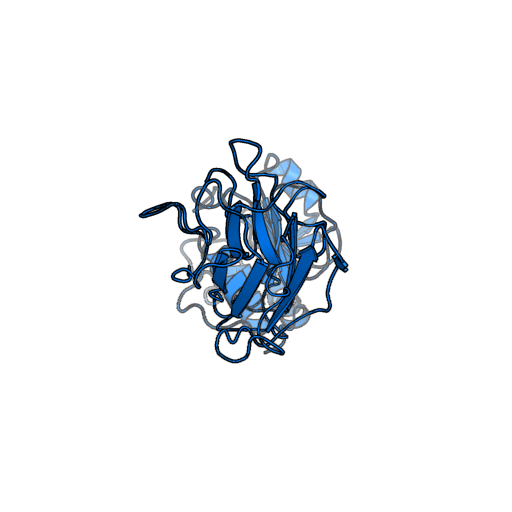GLY A 1 97 ? 0.689 -0.516 28.304 1.00 84.88 97 GLY A CA 1
ATOM 736 C C . GLY A 1 97 ? 0.102 0.896 28.241 1.00 84.88 97 GLY A C 1
ATOM 737 O O . GLY A 1 97 ? -0.680 1.210 27.352 1.00 84.88 97 GLY A O 1
ATOM 738 N N . ALA A 1 98 ? 0.496 1.758 29.180 1.00 83.94 98 ALA A N 1
ATOM 739 C CA . ALA A 1 98 ? -0.011 3.131 29.281 1.00 83.94 98 ALA A CA 1
ATOM 740 C C . ALA A 1 98 ? 0.520 4.092 28.195 1.00 83.94 98 ALA A C 1
ATOM 742 O O . ALA A 1 98 ? 0.072 5.235 28.128 1.00 83.94 98 ALA A O 1
ATOM 743 N N . ASN A 1 99 ? 1.480 3.657 27.371 1.00 87.81 99 ASN A N 1
ATOM 744 C CA . ASN A 1 99 ? 2.109 4.501 26.350 1.00 87.81 99 ASN A CA 1
ATOM 745 C C . ASN A 1 99 ? 1.355 4.508 25.014 1.00 87.81 99 ASN A C 1
ATOM 747 O O . ASN A 1 99 ? 1.733 5.247 24.103 1.00 87.81 99 ASN A O 1
ATOM 751 N N . GLY A 1 100 ? 0.318 3.683 24.881 1.00 93.94 100 GLY A N 1
ATOM 752 C CA . GLY A 1 100 ? -0.518 3.625 23.694 1.00 93.94 100 GLY A CA 1
ATOM 753 C C . GLY A 1 100 ? -1.984 3.820 24.020 1.00 93.94 100 GLY A C 1
ATOM 754 O O . GLY A 1 100 ? -2.429 3.653 25.155 1.00 93.94 100 GLY A O 1
ATOM 755 N N . HIS A 1 101 ? -2.746 4.186 22.997 1.00 97.69 101 HIS A N 1
ATOM 756 C CA . HIS A 1 101 ? -4.193 4.312 23.100 1.00 97.69 101 HIS A CA 1
ATOM 757 C C . HIS A 1 101 ? -4.852 4.123 21.739 1.00 97.69 101 HIS A C 1
ATOM 759 O O . HIS A 1 101 ? -4.204 4.314 20.718 1.00 97.69 101 HIS A O 1
ATOM 765 N N . THR A 1 102 ? -6.123 3.743 21.681 1.00 98.56 102 THR A N 1
ATOM 766 C CA . THR A 1 102 ? -6.793 3.543 20.390 1.00 98.56 102 THR A CA 1
ATOM 767 C C . THR A 1 102 ? -8.310 3.667 20.485 1.00 98.56 102 THR A C 1
ATOM 769 O O . THR A 1 102 ? -8.889 3.535 21.565 1.00 98.56 102 THR A O 1
ATOM 772 N N . GLY A 1 103 ? -8.946 3.924 19.343 1.00 98.44 103 GLY A N 1
ATOM 773 C CA . GLY A 1 103 ? -10.392 4.030 19.200 1.00 98.44 103 GLY A CA 1
ATOM 774 C C . GLY A 1 103 ? -10.837 4.000 17.737 1.00 98.44 103 GLY A C 1
ATOM 775 O O . GLY A 1 103 ? -10.019 4.089 16.817 1.00 98.44 103 GLY A O 1
ATOM 776 N N . ILE A 1 104 ? -12.151 3.877 17.532 1.00 98.69 104 ILE A N 1
ATOM 777 C CA . ILE A 1 104 ? -12.788 3.868 16.205 1.00 98.69 104 ILE A CA 1
ATOM 778 C C . ILE A 1 104 ? -13.514 5.195 15.985 1.00 98.69 104 ILE A C 1
ATOM 780 O O . ILE A 1 104 ? -14.356 5.600 16.783 1.00 98.69 104 ILE A O 1
ATOM 784 N N . CYS A 1 105 ? -13.235 5.870 14.880 1.00 98.56 105 CYS A N 1
ATOM 785 C CA . CYS A 1 105 ? -13.884 7.116 14.493 1.00 98.56 105 CYS A CA 1
ATOM 786 C C . CYS A 1 105 ? -15.353 6.857 14.139 1.00 98.56 105 CYS A C 1
ATOM 788 O O . CYS A 1 105 ? -15.670 5.944 13.374 1.00 98.56 105 CYS A O 1
ATOM 790 N N . ILE A 1 106 ? -16.271 7.656 14.681 1.00 96.19 106 ILE A N 1
ATOM 791 C CA . ILE A 1 106 ? -17.715 7.517 14.420 1.00 96.19 106 ILE A CA 1
ATOM 792 C C . ILE A 1 106 ? -18.246 8.584 13.457 1.00 96.19 106 ILE A C 1
ATOM 794 O O . ILE A 1 106 ? -19.323 8.413 12.885 1.00 96.19 106 ILE A O 1
ATOM 798 N N . ASP A 1 107 ? -17.482 9.658 13.286 1.00 93.12 107 ASP A N 1
ATOM 799 C CA . ASP A 1 107 ? -17.677 10.753 12.343 1.00 93.12 107 ASP A CA 1
ATOM 800 C C . ASP A 1 107 ? -16.310 11.428 12.084 1.00 93.12 107 ASP A C 1
ATOM 802 O O . ASP A 1 107 ? -15.266 10.820 12.321 1.00 93.12 107 ASP A O 1
ATOM 806 N N . ASN A 1 108 ? -16.306 12.657 11.567 1.00 93.88 108 ASN A N 1
ATOM 807 C CA . ASN A 1 108 ? -15.097 13.400 11.209 1.00 93.88 108 ASN A CA 1
ATOM 808 C C . ASN A 1 108 ? -14.401 14.112 12.383 1.00 93.88 108 ASN A C 1
ATOM 810 O O . ASN A 1 108 ? -13.476 14.887 12.155 1.00 93.88 108 ASN A O 1
ATOM 814 N N . GLN A 1 109 ? -14.872 13.928 13.615 1.00 94.00 109 GLN A N 1
ATOM 815 C CA . GLN A 1 109 ? -14.365 14.666 14.768 1.00 94.00 109 GLN A CA 1
ATOM 816 C C . GLN A 1 109 ? -14.383 13.855 16.072 1.00 94.00 109 GLN A C 1
ATOM 818 O O . GLN A 1 109 ? -13.627 14.149 17.004 1.00 94.00 109 GLN A O 1
ATOM 823 N N . ASN A 1 110 ? -15.251 12.852 16.161 1.00 97.69 110 ASN A N 1
ATOM 824 C CA . ASN A 1 110 ? -15.483 12.041 17.339 1.00 97.69 110 ASN A CA 1
ATOM 825 C C . ASN A 1 110 ? -15.093 10.588 17.090 1.00 97.69 110 ASN A C 1
ATOM 827 O O . ASN A 1 110 ? -15.298 10.021 16.012 1.00 97.69 110 ASN A O 1
ATOM 831 N N . TRP A 1 111 ? -14.598 9.960 18.144 1.00 98.50 111 TRP A N 1
ATOM 832 C CA . TRP A 1 111 ? -14.290 8.540 18.176 1.00 98.50 111 TRP A CA 1
ATOM 833 C C . TRP A 1 111 ? -14.926 7.875 19.391 1.00 98.50 111 TRP A C 1
ATOM 835 O O . TRP A 1 111 ? -15.332 8.544 20.345 1.00 98.50 111 TRP A O 1
ATOM 845 N N . ILE A 1 112 ? -15.045 6.556 19.325 1.00 98.56 112 ILE A N 1
ATOM 846 C CA . ILE A 1 112 ? -15.426 5.708 20.442 1.00 98.56 112 ILE A CA 1
ATOM 847 C C . ILE A 1 112 ? -14.172 4.993 20.961 1.00 98.56 112 ILE A C 1
ATOM 849 O O . ILE A 1 112 ? -13.406 4.425 20.179 1.00 98.56 112 ILE A O 1
ATOM 853 N N . GLU A 1 113 ? -13.935 5.098 22.266 1.00 97.81 113 GLU A N 1
ATOM 854 C CA . GLU A 1 113 ? -12.746 4.601 22.964 1.00 97.81 113 GLU A CA 1
ATOM 855 C C . GLU A 1 113 ? -13.145 3.952 24.297 1.00 97.81 113 GLU A C 1
ATOM 857 O O . GLU A 1 113 ? -14.102 4.389 24.940 1.00 97.81 113 GLU A O 1
ATOM 862 N N . CYS A 1 114 ? -12.364 2.970 24.755 1.00 97.44 114 CYS A N 1
ATOM 863 C CA . CYS A 1 114 ? -12.405 2.513 26.144 1.00 97.44 114 CYS A CA 1
ATOM 864 C C . CYS A 1 114 ? -11.248 3.148 26.911 1.00 97.44 114 CYS A C 1
ATOM 866 O O . CYS A 1 114 ? -10.094 2.981 26.516 1.00 97.44 114 CYS A O 1
ATOM 868 N N . THR A 1 115 ? -11.523 3.880 27.992 1.00 96.06 115 THR A N 1
ATOM 869 C CA . THR A 1 115 ? -10.498 4.686 28.670 1.00 96.06 115 THR A CA 1
ATOM 870 C C . THR A 1 115 ? -10.650 4.730 30.189 1.00 96.06 115 THR A C 1
ATOM 872 O O . THR A 1 115 ? -11.759 4.775 30.725 1.00 96.06 115 THR A O 1
ATOM 875 N N . ALA A 1 116 ? -9.510 4.771 30.885 1.00 92.25 116 ALA A N 1
ATOM 876 C CA . ALA A 1 116 ? -9.437 5.076 32.315 1.00 92.25 116 ALA A CA 1
ATOM 877 C C . ALA A 1 116 ? -9.645 6.573 32.610 1.00 92.25 116 ALA A C 1
ATOM 879 O O . ALA A 1 116 ? -9.784 6.972 33.764 1.00 92.25 116 ALA A O 1
ATOM 880 N N . TRP A 1 117 ? -9.639 7.430 31.585 1.00 87.50 117 TRP A N 1
ATOM 881 C CA . TRP A 1 117 ? -9.828 8.865 31.761 1.00 87.50 117 TRP A CA 1
ATOM 882 C C . TRP A 1 117 ? -11.205 9.152 32.380 1.00 87.50 117 TRP A C 1
ATOM 884 O O . TRP A 1 117 ? -12.232 8.811 31.798 1.00 87.50 117 TRP A O 1
ATOM 894 N N . HIS A 1 118 ? -11.204 9.752 33.577 1.00 86.19 118 HIS A N 1
ATOM 895 C CA . HIS A 1 118 ? -12.389 10.001 34.414 1.00 86.19 118 HIS A CA 1
ATOM 896 C C . HIS A 1 118 ? -13.256 8.762 34.701 1.00 86.19 118 HIS A C 1
ATOM 898 O O . HIS A 1 118 ? -14.465 8.902 34.878 1.00 86.19 118 HIS A O 1
ATOM 904 N N . ASP A 1 119 ? -12.657 7.566 34.727 1.00 83.44 119 ASP A N 1
ATOM 905 C CA . ASP A 1 119 ? -13.358 6.298 34.977 1.00 83.44 119 ASP A CA 1
ATOM 906 C C . ASP A 1 119 ? -14.552 6.059 34.032 1.00 83.44 119 ASP A C 1
ATOM 908 O O . ASP A 1 119 ? -15.542 5.420 34.388 1.00 83.44 119 ASP A O 1
ATOM 912 N N . LEU A 1 120 ? -14.469 6.585 32.805 1.00 89.50 120 LEU A N 1
ATOM 913 C CA . LEU A 1 120 ? -15.581 6.557 31.854 1.00 89.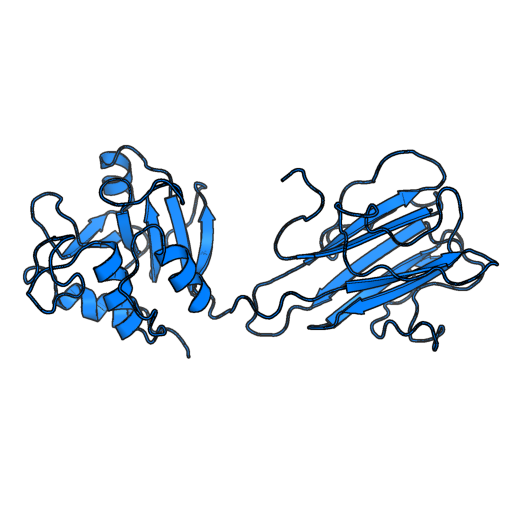50 120 LEU A CA 1
ATOM 914 C C . LEU A 1 120 ? -15.826 5.172 31.246 1.00 89.50 120 LEU A C 1
ATOM 916 O O . LEU A 1 120 ? -16.945 4.902 30.804 1.00 89.50 120 LEU A O 1
ATOM 920 N N . GLY A 1 121 ? -14.804 4.311 31.190 1.00 95.31 121 GLY A N 1
ATOM 921 C CA . GLY A 1 121 ? -14.891 3.051 30.456 1.00 95.31 121 GLY A CA 1
ATOM 922 C C . GLY A 1 121 ? -15.119 3.310 28.967 1.00 95.31 121 GLY A C 1
ATOM 923 O O . GLY A 1 121 ? -14.392 4.100 28.368 1.00 95.31 121 GLY A O 1
ATOM 924 N N . GLU A 1 122 ? -16.118 2.655 28.367 1.00 98.19 122 GLU A N 1
ATOM 925 C CA . GLU A 1 122 ? -16.469 2.891 26.961 1.00 98.19 122 GLU A CA 1
ATOM 926 C C . GLU A 1 122 ? -17.187 4.235 26.802 1.00 98.19 122 GLU A C 1
ATOM 928 O O . GLU A 1 122 ? -18.218 4.486 27.433 1.00 98.19 122 GLU A O 1
ATOM 933 N N . THR A 1 123 ? -16.672 5.101 25.934 1.00 98.06 123 THR A N 1
ATOM 934 C CA . THR A 1 123 ? -17.147 6.478 25.810 1.00 98.06 123 THR A CA 1
ATOM 935 C C . THR A 1 123 ? -16.924 7.043 24.411 1.00 98.06 123 THR A C 1
ATOM 937 O O . THR A 1 123 ? -16.086 6.567 23.652 1.00 98.06 123 THR A O 1
ATOM 940 N N . ILE A 1 124 ? -17.687 8.082 24.066 1.00 98.12 124 ILE A N 1
ATOM 941 C CA . ILE A 1 124 ? -17.505 8.851 22.832 1.00 98.12 124 ILE A CA 1
ATOM 942 C C . ILE A 1 124 ? -16.902 10.196 23.197 1.00 98.12 124 ILE A C 1
ATOM 944 O O . ILE A 1 124 ? -17.458 10.919 24.024 1.00 98.12 124 ILE A O 1
ATOM 948 N N . GLN A 1 125 ? -15.794 10.541 22.552 1.00 97.44 125 GLN A N 1
ATOM 949 C CA . GLN A 1 125 ? -15.079 11.787 22.795 1.00 97.44 125 GLN A CA 1
ATOM 950 C C . GLN A 1 125 ? -14.708 12.471 21.484 1.00 97.44 125 GLN A C 1
ATOM 952 O O . GLN A 1 125 ? -14.576 11.835 20.440 1.00 97.44 125 GLN A O 1
ATOM 957 N N . ASN A 1 126 ? -14.494 13.780 21.560 1.00 97.81 126 ASN A N 1
ATOM 958 C CA . ASN A 1 126 ? -13.859 14.520 20.480 1.00 97.81 126 ASN A CA 1
ATOM 959 C C . ASN A 1 126 ? -12.376 14.119 20.408 1.00 97.81 126 ASN A C 1
ATOM 961 O O . ASN A 1 126 ? -11.641 14.321 21.380 1.00 97.81 126 ASN A O 1
ATOM 965 N N . HIS A 1 127 ? -11.957 13.567 19.270 1.00 97.06 127 HIS A N 1
ATOM 966 C CA . HIS A 1 127 ? -10.617 13.015 19.093 1.00 97.06 127 HIS A CA 1
ATOM 967 C C . HIS A 1 127 ? -9.535 14.090 19.245 1.00 97.06 127 HIS A C 1
ATOM 969 O O . HIS A 1 127 ? -8.652 13.943 20.083 1.00 97.06 127 HIS A O 1
ATOM 975 N N . ASP A 1 128 ? -9.623 15.200 18.510 1.00 95.25 128 ASP A N 1
ATOM 976 C CA . ASP A 1 128 ? -8.546 16.202 18.479 1.00 95.25 128 ASP A CA 1
ATOM 977 C C . ASP A 1 128 ? -8.341 16.877 19.836 1.00 95.25 128 ASP A C 1
ATOM 979 O O . ASP A 1 128 ? -7.208 17.107 20.265 1.00 95.25 128 ASP A O 1
ATOM 983 N N . LYS A 1 129 ? -9.430 17.138 20.570 1.00 96.50 129 LYS A N 1
ATOM 984 C CA . LYS A 1 129 ? -9.346 17.624 21.954 1.00 96.50 129 LYS A CA 1
ATOM 985 C C . LYS A 1 129 ? -8.643 16.606 22.845 1.00 96.50 129 LYS A C 1
ATOM 987 O O . LYS A 1 129 ? -7.747 16.984 23.598 1.00 96.50 129 LYS A O 1
ATOM 992 N N . ARG A 1 130 ? -9.016 15.325 22.749 1.00 94.81 130 ARG A N 1
ATOM 993 C CA . ARG A 1 130 ? -8.381 14.248 23.519 1.00 94.81 130 ARG A CA 1
ATOM 994 C C . ARG A 1 130 ? -6.903 14.089 23.155 1.00 94.81 130 ARG A C 1
ATOM 996 O O . ARG A 1 130 ? -6.093 13.932 24.063 1.00 94.81 130 ARG A O 1
ATOM 1003 N N . TRP A 1 131 ? -6.547 14.202 21.878 1.00 95.81 131 TRP A N 1
ATOM 1004 C CA . TRP A 1 131 ? -5.172 14.117 21.386 1.00 95.81 131 TRP A CA 1
ATOM 1005 C C . TRP A 1 131 ? -4.300 15.247 21.943 1.00 95.81 131 TRP A C 1
ATOM 1007 O O . TRP A 1 131 ? -3.217 14.999 22.473 1.00 95.81 131 TRP A O 1
ATOM 1017 N N . VAL A 1 132 ? -4.802 16.488 21.928 1.00 96.62 132 VAL A N 1
ATOM 1018 C CA . VAL A 1 132 ? -4.118 17.634 22.550 1.00 96.62 132 VAL A CA 1
ATOM 1019 C C . VAL A 1 132 ? -3.960 17.435 24.059 1.00 96.62 132 VAL A C 1
ATOM 1021 O O . VAL A 1 132 ? -2.874 17.660 24.589 1.00 96.62 132 VAL A O 1
ATOM 1024 N N . MET A 1 133 ? -5.008 16.979 24.751 1.00 94.69 133 MET A N 1
ATOM 1025 C CA . MET A 1 133 ? -4.959 16.709 26.195 1.00 94.69 133 MET A CA 1
ATOM 1026 C C . MET A 1 133 ? -3.986 15.584 26.562 1.00 94.69 133 MET A C 1
ATOM 1028 O O . MET A 1 133 ? -3.401 15.618 27.640 1.00 94.69 133 MET A O 1
ATOM 1032 N N . ALA A 1 134 ? -3.795 14.613 25.671 1.00 93.19 134 ALA A N 1
ATOM 1033 C CA . ALA A 1 134 ? -2.828 13.531 25.825 1.00 93.19 134 ALA A CA 1
ATOM 1034 C C . ALA A 1 134 ? -1.381 13.954 25.498 1.00 93.19 134 ALA A C 1
ATOM 1036 O O . ALA A 1 134 ? -0.489 13.113 25.492 1.00 93.19 134 ALA A O 1
ATOM 1037 N N . GLY A 1 135 ? -1.130 15.240 25.219 1.00 96.00 135 GLY A N 1
ATOM 1038 C CA . GLY A 1 135 ? 0.208 15.742 24.905 1.00 96.00 135 GLY A CA 1
ATOM 1039 C C . GLY A 1 135 ? 0.634 15.511 23.456 1.00 96.00 135 GLY A C 1
ATOM 1040 O O . GLY A 1 135 ? 1.829 15.519 23.179 1.00 96.00 135 GLY A O 1
ATOM 1041 N N . LYS A 1 136 ? -0.328 15.342 22.536 1.00 96.44 136 LYS A N 1
ATOM 1042 C CA . LYS A 1 136 ? -0.102 15.122 21.098 1.00 96.44 136 LYS A CA 1
ATOM 1043 C C . LYS A 1 136 ? 0.804 13.912 20.812 1.00 96.44 136 LYS A C 1
ATOM 1045 O O . LYS A 1 136 ? 1.854 14.073 20.186 1.00 96.44 136 LYS A O 1
ATOM 1050 N N . PRO A 1 137 ? 0.439 12.705 21.282 1.00 96.38 137 PRO A N 1
ATOM 1051 C CA . PRO A 1 137 ? 1.228 11.508 21.016 1.00 96.38 137 PRO A CA 1
ATOM 1052 C C . PRO A 1 137 ? 1.357 11.250 19.509 1.00 96.38 137 PRO A C 1
ATOM 1054 O O . PRO A 1 137 ? 0.468 11.608 18.732 1.00 96.38 137 PRO A O 1
ATOM 1057 N N . PHE A 1 138 ? 2.443 10.578 19.113 1.00 96.81 138 PHE A N 1
ATOM 1058 C CA . PHE A 1 138 ? 2.581 10.013 17.767 1.00 96.81 138 PHE A CA 1
ATOM 1059 C C . PHE A 1 138 ? 1.343 9.172 17.441 1.00 96.81 138 PHE A C 1
ATOM 1061 O O . PHE A 1 138 ? 0.825 8.498 18.335 1.00 96.81 138 PHE A O 1
ATOM 1068 N N . PHE A 1 139 ? 0.867 9.194 16.199 1.00 97.94 139 PHE A N 1
ATOM 1069 C CA . PHE A 1 139 ? -0.329 8.446 15.829 1.00 97.94 139 PHE A CA 1
ATOM 1070 C C . PHE A 1 139 ? -0.231 7.776 14.462 1.00 97.94 139 PHE A C 1
ATOM 1072 O O . PHE A 1 139 ? 0.480 8.223 13.563 1.00 97.94 139 PHE A O 1
ATOM 1079 N N . TYR A 1 140 ? -1.033 6.733 14.309 1.00 98.44 140 TYR A N 1
ATOM 1080 C CA . TYR A 1 140 ? -1.319 6.051 13.060 1.00 98.44 140 TYR A CA 1
ATOM 1081 C C . TYR A 1 140 ? -2.825 6.075 12.827 1.00 98.44 140 TYR A C 1
ATOM 1083 O O . TYR A 1 140 ? -3.607 5.902 13.765 1.00 98.44 140 TYR A O 1
ATOM 1091 N N . VAL A 1 141 ? -3.232 6.253 11.577 1.00 98.38 141 VAL A N 1
ATOM 1092 C CA . VAL A 1 141 ? -4.632 6.197 11.151 1.00 98.38 141 VAL A CA 1
ATOM 1093 C C . VAL A 1 141 ? -4.775 5.051 10.173 1.00 98.38 141 VAL A C 1
ATOM 1095 O O . VAL A 1 141 ? -4.046 4.989 9.187 1.00 98.38 141 VAL A O 1
ATOM 1098 N N . TYR A 1 142 ? -5.723 4.160 10.426 1.00 97.44 142 TYR A N 1
ATOM 1099 C CA . TYR A 1 142 ? -6.032 3.013 9.585 1.00 97.44 142 TYR A CA 1
ATOM 1100 C C . TYR A 1 142 ? -7.446 3.131 9.032 1.00 97.44 142 TYR A C 1
ATOM 1102 O O . TYR A 1 142 ? -8.360 3.488 9.764 1.00 97.44 142 TYR A O 1
ATOM 1110 N N . HIS A 1 143 ? -7.640 2.786 7.762 1.00 95.38 143 HIS A N 1
ATOM 1111 C CA . HIS A 1 143 ? -8.944 2.810 7.105 1.00 95.38 143 HIS A CA 1
ATOM 1112 C C . HIS A 1 143 ? -9.215 1.504 6.365 1.00 95.38 143 HIS A C 1
ATOM 1114 O O . HIS A 1 143 ? -8.323 0.932 5.733 1.00 95.38 143 HIS A O 1
ATOM 1120 N N . TYR A 1 144 ? -10.457 1.027 6.420 1.00 91.25 144 TYR A N 1
ATOM 1121 C CA . TYR A 1 144 ? -10.845 -0.187 5.712 1.00 91.25 144 TYR A CA 1
ATOM 1122 C C . TYR A 1 144 ? -10.896 0.037 4.205 1.00 91.25 144 TYR A C 1
ATOM 1124 O O . TYR A 1 144 ? -11.790 0.699 3.688 1.00 91.25 144 TYR A O 1
ATOM 1132 N N . THR A 1 145 ? -9.956 -0.570 3.487 1.00 82.62 145 THR A N 1
ATOM 1133 C CA . THR A 1 145 ? -9.934 -0.568 2.018 1.00 82.62 145 THR A CA 1
ATOM 1134 C C . THR A 1 145 ? -10.441 -1.882 1.433 1.00 82.62 145 THR A C 1
ATOM 1136 O O . THR A 1 145 ? -10.683 -1.967 0.230 1.00 82.62 145 THR A O 1
ATOM 1139 N N . GLY A 1 146 ? -10.599 -2.918 2.266 1.00 79.06 146 GLY A N 1
ATOM 1140 C CA . GLY A 1 146 ? -10.952 -4.269 1.827 1.00 79.06 146 GLY A CA 1
ATOM 1141 C C . GLY A 1 146 ? -9.857 -4.955 1.010 1.00 79.06 146 GLY A C 1
ATOM 1142 O O . GLY A 1 146 ? -10.111 -6.010 0.431 1.00 79.06 146 GLY A O 1
ATOM 1143 N N . ARG A 1 147 ? -8.658 -4.363 0.951 1.00 74.62 147 ARG A N 1
ATOM 1144 C CA . ARG A 1 147 ? -7.485 -4.924 0.278 1.00 74.62 147 ARG A CA 1
ATOM 1145 C C . ARG A 1 147 ? -6.711 -5.812 1.246 1.00 74.62 147 ARG A C 1
ATOM 1147 O O . ARG A 1 147 ? -6.737 -5.546 2.430 1.00 74.62 147 ARG A O 1
ATOM 1154 N N . THR A 1 148 ? -5.994 -6.825 0.788 1.00 74.88 148 THR A N 1
ATOM 1155 C CA . THR A 1 148 ? -5.117 -7.651 1.644 1.00 74.88 148 THR A CA 1
ATOM 1156 C C . THR A 1 148 ? -3.646 -7.451 1.259 1.00 74.88 148 THR A C 1
ATOM 1158 O O . THR A 1 148 ? -3.387 -6.981 0.151 1.00 74.88 148 THR A O 1
ATOM 1161 N N . PRO A 1 149 ? -2.664 -7.820 2.107 1.00 67.88 149 PRO A N 1
ATOM 1162 C CA . PRO A 1 149 ? -1.243 -7.747 1.746 1.00 67.88 149 PRO A CA 1
ATOM 1163 C C . PRO A 1 149 ? -0.867 -8.466 0.443 1.00 67.88 149 PRO A C 1
ATOM 1165 O O . PRO A 1 149 ? 0.132 -8.100 -0.179 1.00 67.88 149 PRO A O 1
ATOM 1168 N N . GLY A 1 150 ? -1.666 -9.450 0.016 1.00 74.00 150 GLY A N 1
ATOM 1169 C CA . GLY A 1 150 ? -1.369 -10.272 -1.151 1.00 74.00 150 GLY A CA 1
ATOM 1170 C C . GLY A 1 150 ? -0.102 -11.109 -0.968 1.00 74.00 150 GLY A C 1
ATOM 1171 O O . GLY A 1 150 ? 0.432 -11.246 0.136 1.00 74.00 150 GLY A O 1
ATOM 1172 N N . ILE A 1 151 ? 0.384 -11.670 -2.070 1.00 82.75 151 ILE A N 1
ATOM 1173 C CA . ILE A 1 151 ? 1.715 -12.282 -2.147 1.00 82.75 151 ILE A CA 1
ATOM 1174 C C . ILE A 1 151 ? 2.705 -11.173 -2.523 1.00 82.75 151 ILE A C 1
ATOM 1176 O O . ILE A 1 151 ? 2.365 -10.300 -3.315 1.00 82.75 151 ILE A O 1
ATOM 1180 N N . ASN A 1 152 ? 3.920 -11.182 -1.965 1.00 84.94 152 ASN A N 1
ATOM 1181 C CA . ASN A 1 152 ? 4.991 -10.303 -2.444 1.00 84.94 152 ASN A CA 1
ATOM 1182 C C . ASN A 1 152 ? 5.461 -10.806 -3.823 1.00 84.94 152 ASN A C 1
ATOM 1184 O O . ASN A 1 152 ? 6.060 -11.883 -3.865 1.00 84.94 152 ASN A O 1
ATOM 1188 N N . PRO A 1 153 ? 5.192 -10.081 -4.924 1.00 91.94 153 PRO A N 1
ATOM 1189 C CA . PRO A 1 153 ? 5.593 -10.519 -6.257 1.00 91.94 153 PRO A CA 1
ATOM 1190 C C . PRO A 1 153 ? 7.108 -10.370 -6.441 1.00 91.94 153 PRO A C 1
ATOM 1192 O O . PRO A 1 153 ? 7.694 -9.356 -6.054 1.00 91.94 153 PRO A O 1
ATOM 1195 N N . ASN A 1 154 ? 7.736 -11.352 -7.080 1.00 95.38 154 ASN A N 1
ATOM 1196 C CA . ASN A 1 154 ? 9.105 -11.241 -7.566 1.00 95.38 154 ASN A CA 1
ATOM 1197 C C . ASN A 1 154 ? 9.098 -10.781 -9.021 1.00 95.38 154 ASN A C 1
ATOM 1199 O O . ASN A 1 154 ? 8.395 -11.356 -9.852 1.00 95.38 154 ASN A O 1
ATOM 1203 N N . VAL A 1 155 ? 9.941 -9.804 -9.358 1.00 97.00 155 VAL A N 1
ATOM 1204 C CA . VAL A 1 155 ? 10.223 -9.438 -10.749 1.00 97.00 155 VAL A CA 1
ATOM 1205 C C . VAL A 1 155 ? 11.515 -10.107 -11.211 1.00 97.00 155 VAL A C 1
ATOM 1207 O O . VAL A 1 155 ? 12.559 -9.974 -10.581 1.00 97.00 155 VAL A O 1
ATOM 1210 N N . THR A 1 156 ? 11.448 -10.838 -12.322 1.00 97.25 156 THR A N 1
ATOM 1211 C CA . THR A 1 156 ? 12.613 -11.394 -13.021 1.00 97.25 156 THR A CA 1
ATOM 1212 C C . THR A 1 156 ? 12.859 -10.600 -14.290 1.00 97.25 156 THR A C 1
ATOM 1214 O O . THR A 1 156 ? 11.953 -10.496 -15.118 1.00 97.25 156 THR A O 1
ATOM 1217 N N . TYR A 1 157 ? 14.070 -10.086 -14.478 1.00 97.88 157 TYR A N 1
ATOM 1218 C CA . TYR A 1 157 ? 14.415 -9.254 -15.629 1.00 97.88 157 TYR A CA 1
ATOM 1219 C C . TYR A 1 157 ? 15.855 -9.485 -16.092 1.00 97.88 157 TYR A C 1
ATOM 1221 O O . TYR A 1 157 ? 16.720 -9.877 -15.310 1.00 97.88 157 TYR A O 1
ATOM 1229 N N . GLY A 1 158 ? 16.105 -9.274 -17.383 1.00 97.31 158 GLY A N 1
ATOM 1230 C CA . GLY A 1 158 ? 17.409 -9.494 -18.006 1.00 97.31 158 GLY A CA 1
ATOM 1231 C C . GLY A 1 158 ? 17.612 -8.607 -19.230 1.00 97.31 158 GLY A C 1
ATOM 1232 O O . GLY A 1 158 ? 16.647 -8.258 -19.911 1.00 97.31 158 GLY A O 1
ATOM 1233 N N . LEU A 1 159 ? 18.871 -8.253 -19.491 1.00 98.25 159 LEU A N 1
ATOM 1234 C CA . LEU A 1 159 ? 19.287 -7.434 -20.628 1.00 98.25 159 LEU A CA 1
ATOM 1235 C C . LEU A 1 159 ? 20.129 -8.257 -21.610 1.00 98.25 159 LEU A C 1
ATOM 1237 O O . LEU A 1 159 ? 20.881 -9.150 -21.210 1.00 98.25 159 LEU A O 1
ATOM 1241 N N . HIS A 1 160 ? 20.004 -7.928 -22.890 1.00 98.25 160 HIS A N 1
ATOM 1242 C CA . HIS A 1 160 ? 20.845 -8.438 -23.968 1.00 98.25 160 HIS A CA 1
ATOM 1243 C C . HIS A 1 160 ? 21.911 -7.402 -24.317 1.00 98.25 160 HIS A C 1
ATOM 1245 O O . HIS A 1 160 ? 21.579 -6.232 -24.513 1.00 98.25 160 HIS A O 1
ATOM 1251 N N . VAL A 1 161 ? 23.180 -7.811 -24.378 1.00 98.25 161 VAL A N 1
ATOM 1252 C CA . VAL A 1 161 ? 24.268 -6.916 -24.801 1.00 98.25 161 VAL A CA 1
ATOM 1253 C C . VAL A 1 161 ? 24.118 -6.643 -26.294 1.00 98.25 161 VAL A C 1
ATOM 1255 O O . VAL A 1 161 ? 23.980 -7.577 -27.080 1.00 98.25 161 VAL A O 1
ATOM 1258 N N . LYS A 1 162 ? 24.183 -5.377 -26.712 1.00 98.12 162 LYS A N 1
ATOM 1259 C CA . LYS A 1 162 ? 24.032 -4.998 -28.120 1.00 98.12 162 LYS A CA 1
ATOM 1260 C C . LYS A 1 162 ? 25.070 -5.711 -28.990 1.00 98.12 162 LYS A C 1
ATOM 1262 O O . LYS A 1 162 ? 26.272 -5.522 -28.820 1.00 98.12 162 LYS A O 1
ATOM 1267 N N . GLY A 1 163 ? 24.592 -6.534 -29.927 1.00 96.06 163 GLY A N 1
ATOM 1268 C CA . GLY A 1 163 ? 25.444 -7.374 -30.782 1.00 96.06 163 GLY A CA 1
ATOM 1269 C C . GLY A 1 163 ? 26.166 -8.527 -30.063 1.00 96.06 163 GLY A C 1
ATOM 1270 O O . GLY A 1 163 ? 27.085 -9.105 -30.642 1.00 96.06 163 GLY A O 1
ATOM 1271 N N . GLY A 1 164 ? 25.782 -8.835 -28.823 1.00 96.00 164 GLY A N 1
ATOM 1272 C CA . GLY A 1 164 ? 26.329 -9.906 -27.993 1.00 96.00 164 GLY A CA 1
ATOM 1273 C C . GLY A 1 164 ? 25.276 -10.952 -27.628 1.00 96.00 164 GLY A C 1
ATOM 1274 O O . GLY A 1 164 ? 24.471 -11.332 -28.472 1.00 96.00 164 GLY A O 1
ATOM 1275 N N . ASP A 1 165 ? 25.320 -11.414 -26.375 1.00 96.38 165 ASP A N 1
ATOM 1276 C CA . ASP A 1 165 ? 24.431 -12.441 -25.826 1.00 96.38 165 ASP A CA 1
ATOM 1277 C C . ASP A 1 165 ? 23.497 -11.881 -24.738 1.00 96.38 165 ASP A C 1
ATOM 1279 O O . ASP A 1 165 ? 23.715 -10.809 -24.158 1.00 96.38 165 ASP A O 1
ATOM 1283 N N . TRP A 1 166 ? 22.469 -12.664 -24.403 1.00 97.12 166 TRP A N 1
ATOM 1284 C CA . TRP A 1 166 ? 21.666 -12.459 -23.199 1.00 97.12 166 TRP A CA 1
ATOM 1285 C C . TRP A 1 166 ? 22.502 -12.691 -21.940 1.00 97.12 166 TRP A C 1
ATOM 1287 O O . TRP A 1 166 ? 23.190 -13.704 -21.809 1.00 97.12 166 TRP A O 1
ATOM 1297 N N . LEU A 1 167 ? 22.380 -11.782 -20.975 1.00 96.50 167 LEU A N 1
ATOM 1298 C CA . LEU A 1 167 ? 22.965 -11.948 -19.648 1.00 96.50 167 LEU A CA 1
ATOM 1299 C C . LEU A 1 167 ? 22.047 -12.786 -18.746 1.00 96.50 167 LEU A C 1
ATOM 1301 O O . LEU A 1 167 ? 20.833 -12.858 -18.959 1.00 96.50 167 LEU A O 1
ATOM 1305 N N . SER A 1 168 ? 22.619 -13.387 -17.699 1.00 94.56 168 SER A N 1
ATOM 1306 C CA . SER A 1 168 ? 21.837 -14.051 -16.650 1.00 94.56 168 SER A CA 1
ATOM 1307 C C . SER A 1 168 ? 20.832 -13.072 -16.030 1.00 94.56 168 SER A C 1
ATOM 1309 O O . SER A 1 168 ? 21.219 -11.952 -15.687 1.00 94.56 168 SER A O 1
ATOM 1311 N N . PRO A 1 169 ? 19.557 -13.463 -15.852 1.00 94.38 169 PRO A N 1
ATOM 1312 C CA . PRO A 1 169 ? 18.580 -12.579 -15.243 1.00 94.38 169 PRO A CA 1
ATOM 1313 C C . PRO A 1 169 ? 18.836 -12.343 -13.766 1.00 94.38 169 PRO A C 1
ATOM 1315 O O . PRO A 1 169 ? 19.417 -13.173 -13.065 1.00 94.38 169 PRO A O 1
ATOM 1318 N N . VAL A 1 170 ? 18.254 -11.251 -13.290 1.00 94.75 170 VAL A N 1
ATOM 1319 C CA . VAL A 1 170 ? 18.136 -10.929 -11.876 1.00 94.75 170 VAL A CA 1
ATOM 1320 C C . VAL A 1 170 ? 16.694 -11.098 -11.418 1.00 94.75 170 VAL A C 1
ATOM 1322 O O . VAL A 1 170 ? 15.755 -10.860 -12.179 1.00 94.75 170 VAL A O 1
ATOM 1325 N N . VAL A 1 171 ? 16.533 -11.529 -10.165 1.00 94.31 171 VAL A N 1
ATOM 1326 C CA . VAL A 1 171 ? 15.249 -11.610 -9.466 1.00 94.31 171 VAL A CA 1
ATOM 1327 C C . VAL A 1 171 ? 15.253 -10.587 -8.338 1.00 94.31 171 VAL A C 1
ATOM 1329 O O . VAL A 1 171 ? 15.929 -10.803 -7.333 1.00 94.31 171 VAL A O 1
ATOM 1332 N N . ASN A 1 172 ? 14.475 -9.516 -8.512 1.00 93.50 172 ASN A N 1
ATOM 1333 C CA . ASN A 1 172 ? 14.432 -8.319 -7.669 1.00 93.50 172 ASN A CA 1
ATOM 1334 C C . ASN A 1 172 ? 15.793 -7.624 -7.464 1.00 93.50 172 ASN A C 1
ATOM 1336 O O . ASN A 1 172 ? 16.870 -8.215 -7.542 1.00 93.50 172 ASN A O 1
ATOM 1340 N N . PHE A 1 173 ? 15.741 -6.353 -7.085 1.00 91.62 173 PHE A N 1
ATOM 1341 C CA . PHE A 1 173 ? 16.867 -5.702 -6.434 1.00 91.62 173 PHE A CA 1
ATOM 1342 C C . PHE A 1 173 ? 17.175 -6.384 -5.092 1.00 91.62 173 PHE A C 1
ATOM 1344 O O . PHE A 1 173 ? 16.278 -6.619 -4.279 1.00 91.62 173 PHE A O 1
ATOM 1351 N N . ASN A 1 174 ? 18.452 -6.691 -4.855 1.00 80.75 174 ASN A N 1
ATOM 1352 C CA . ASN A 1 174 ? 18.942 -7.260 -3.606 1.00 80.75 174 ASN A CA 1
ATOM 1353 C C . ASN A 1 174 ? 20.323 -6.665 -3.272 1.00 80.75 174 ASN A C 1
ATOM 1355 O O . ASN A 1 174 ? 21.276 -6.942 -3.995 1.00 80.75 174 ASN A O 1
ATOM 1359 N N . PRO A 1 175 ? 20.469 -5.898 -2.179 1.00 75.25 175 PRO A N 1
ATOM 1360 C CA . PRO A 1 175 ? 21.738 -5.268 -1.814 1.00 75.25 175 PRO A CA 1
ATOM 1361 C C . PRO A 1 175 ? 22.726 -6.195 -1.077 1.00 75.25 175 PRO A C 1
ATOM 1363 O O . PRO A 1 175 ? 23.819 -5.758 -0.735 1.00 75.25 175 PRO A O 1
ATOM 1366 N N . VAL A 1 176 ? 22.369 -7.454 -0.779 1.00 70.88 176 VAL A N 1
ATOM 1367 C CA . VAL A 1 176 ? 23.126 -8.291 0.176 1.00 70.88 176 VAL A CA 1
ATOM 1368 C C . VAL A 1 176 ? 24.307 -9.045 -0.458 1.00 70.88 176 VAL A C 1
ATOM 1370 O O . VAL A 1 176 ? 25.352 -9.154 0.174 1.00 70.88 176 VAL A O 1
ATOM 1373 N N . ASN A 1 177 ? 24.172 -9.575 -1.683 1.00 64.00 177 ASN A N 1
ATOM 1374 C CA . ASN A 1 177 ? 25.152 -10.536 -2.244 1.00 64.00 177 ASN A CA 1
ATOM 1375 C C . ASN A 1 177 ? 25.761 -10.145 -3.607 1.00 64.00 177 ASN A C 1
ATOM 1377 O O . ASN A 1 177 ? 26.784 -10.687 -4.015 1.00 64.00 177 ASN A O 1
ATOM 1381 N N . SER A 1 178 ? 25.122 -9.233 -4.324 1.00 64.31 178 SER A N 1
ATOM 1382 C CA . SER A 1 178 ? 25.511 -8.640 -5.609 1.00 64.31 178 SER A CA 1
ATOM 1383 C C . SER A 1 178 ? 24.441 -7.589 -5.836 1.00 64.31 178 SER A C 1
ATOM 1385 O O . SER A 1 178 ? 23.293 -7.985 -5.671 1.00 64.31 178 SER A O 1
ATOM 1387 N N . ASP A 1 179 ? 24.754 -6.338 -6.183 1.00 70.06 179 ASP A N 1
ATOM 1388 C CA . ASP A 1 179 ? 23.842 -5.169 -6.201 1.00 70.06 179 ASP A CA 1
ATOM 1389 C C . ASP A 1 179 ? 22.486 -5.337 -6.942 1.00 70.06 179 ASP A C 1
ATOM 1391 O O . ASP A 1 179 ? 21.742 -4.378 -7.103 1.00 70.06 179 ASP A O 1
ATOM 1395 N N . GLY A 1 180 ? 22.127 -6.524 -7.431 1.00 85.31 180 GLY A N 1
ATOM 1396 C CA . GLY A 1 180 ? 20.777 -6.878 -7.843 1.00 85.31 180 GLY A CA 1
ATOM 1397 C C . GLY A 1 180 ? 20.395 -6.181 -9.132 1.00 85.31 180 GLY A C 1
ATOM 1398 O O . GLY A 1 180 ? 19.263 -5.728 -9.270 1.00 85.31 180 GLY A O 1
ATOM 1399 N N . TYR A 1 181 ? 21.339 -6.051 -10.065 1.00 93.56 181 TYR A N 1
ATOM 1400 C CA . TYR A 1 181 ? 21.115 -5.403 -11.348 1.00 93.56 181 TYR A CA 1
ATOM 1401 C C . TYR A 1 181 ? 21.259 -6.364 -12.523 1.00 93.56 181 TYR A C 1
ATOM 1403 O O . TYR A 1 181 ? 22.136 -7.225 -12.539 1.00 93.56 181 TYR A O 1
ATOM 1411 N N . ALA A 1 182 ? 20.426 -6.166 -13.540 1.00 95.88 182 ALA A N 1
ATOM 1412 C CA . ALA A 1 182 ? 20.668 -6.710 -14.868 1.00 95.88 182 ALA A CA 1
ATOM 1413 C C . ALA A 1 182 ? 21.568 -5.746 -15.650 1.00 95.88 182 ALA A C 1
ATOM 1415 O O . ALA A 1 182 ? 21.512 -4.537 -15.423 1.00 95.88 182 ALA A O 1
ATOM 1416 N N . GLY A 1 183 ? 22.348 -6.272 -16.592 1.00 95.38 183 GLY A N 1
ATOM 1417 C CA . GLY A 1 183 ? 23.229 -5.483 -17.456 1.00 95.38 183 GLY A CA 1
ATOM 1418 C C . GLY A 1 183 ? 24.711 -5.726 -17.193 1.00 95.38 183 GLY A C 1
ATOM 1419 O O . GLY A 1 183 ? 25.097 -6.345 -16.199 1.00 95.38 183 GLY A O 1
ATOM 1420 N N . LEU A 1 184 ? 25.539 -5.257 -18.120 1.00 95.00 184 LEU A N 1
ATOM 1421 C CA . LEU A 1 184 ? 26.991 -5.362 -18.075 1.00 95.00 184 LEU A CA 1
ATOM 1422 C C . LEU A 1 184 ? 27.594 -3.946 -17.993 1.00 95.00 184 LEU A C 1
ATOM 1424 O O . LEU A 1 184 ? 27.377 -3.149 -18.908 1.00 95.00 184 LEU A O 1
ATOM 1428 N N . PRO A 1 185 ? 28.355 -3.608 -16.930 1.00 93.56 185 PRO A N 1
ATOM 1429 C CA . PRO A 1 185 ? 28.903 -2.264 -16.753 1.00 93.56 185 PRO A CA 1
ATOM 1430 C C . PRO A 1 185 ? 29.664 -1.760 -17.983 1.00 93.56 185 PRO A C 1
ATOM 1432 O O . PRO A 1 185 ? 30.485 -2.489 -18.546 1.00 93.56 185 PRO A O 1
ATOM 1435 N N . ASN A 1 186 ? 29.432 -0.502 -18.369 1.00 93.69 186 ASN A N 1
ATOM 1436 C CA . ASN A 1 186 ? 30.033 0.150 -19.545 1.00 93.69 186 ASN A CA 1
ATOM 1437 C C . ASN A 1 186 ? 29.721 -0.504 -20.908 1.00 93.69 186 ASN A C 1
ATOM 1439 O O . ASN A 1 186 ? 30.450 -0.266 -21.871 1.00 93.69 186 ASN A O 1
ATOM 1443 N N . HIS A 1 187 ? 28.667 -1.317 -21.011 1.00 96.88 187 HIS A N 1
ATOM 1444 C CA . HIS A 1 187 ? 28.219 -1.900 -22.277 1.00 96.88 187 HIS A CA 1
ATOM 1445 C C . HIS A 1 187 ? 26.821 -1.405 -22.648 1.00 96.88 187 HIS A C 1
ATOM 1447 O O . HIS A 1 187 ? 26.018 -1.051 -21.787 1.00 96.88 187 HIS A O 1
ATOM 1453 N N . GLU A 1 188 ? 26.542 -1.375 -23.949 1.00 98.00 188 GLU A N 1
ATOM 1454 C CA . GLU A 1 188 ? 25.228 -1.024 -24.486 1.00 98.00 188 GLU A CA 1
ATOM 1455 C C . GLU A 1 188 ? 24.332 -2.261 -24.565 1.00 98.00 188 GLU A C 1
ATOM 1457 O O . GLU A 1 188 ? 24.810 -3.370 -24.816 1.00 98.00 188 GLU A O 1
ATOM 1462 N N . HIS A 1 189 ? 23.026 -2.060 -24.412 1.00 98.69 189 HIS A N 1
ATOM 1463 C CA . HIS A 1 189 ? 22.023 -3.121 -24.466 1.00 98.69 189 HIS A CA 1
ATOM 1464 C C . HIS A 1 189 ? 20.939 -2.769 -25.486 1.00 98.69 189 HIS A C 1
ATOM 1466 O O . HIS A 1 189 ? 20.662 -1.590 -25.702 1.00 98.69 189 HIS A O 1
ATOM 1472 N N . ASP A 1 190 ? 20.343 -3.774 -26.124 1.00 98.44 190 ASP A N 1
ATOM 1473 C CA . ASP A 1 190 ? 19.358 -3.586 -27.204 1.00 98.44 190 ASP A CA 1
ATOM 1474 C C . ASP A 1 190 ? 18.036 -4.344 -27.003 1.00 98.44 190 ASP A C 1
ATOM 1476 O O . ASP A 1 190 ? 17.038 -4.026 -27.651 1.00 98.44 190 ASP A O 1
ATOM 1480 N N . MET A 1 191 ? 17.993 -5.286 -26.054 1.00 98.50 191 MET A N 1
ATOM 1481 C CA . MET A 1 191 ? 16.772 -5.982 -25.644 1.00 98.50 191 MET A CA 1
ATOM 1482 C C . MET A 1 191 ? 16.653 -6.073 -24.119 1.00 98.50 191 MET A C 1
ATOM 1484 O O . MET A 1 191 ? 17.639 -6.254 -23.402 1.00 98.50 191 MET A O 1
ATOM 1488 N N . LEU A 1 192 ? 15.412 -6.025 -23.636 1.00 98.69 192 LEU A N 1
ATOM 1489 C CA . LEU A 1 192 ? 15.000 -6.216 -22.248 1.00 98.69 192 LEU A CA 1
ATOM 1490 C C . LEU A 1 192 ? 13.843 -7.219 -22.200 1.00 98.69 192 LEU A C 1
ATOM 1492 O O . LEU A 1 192 ? 12.859 -7.071 -22.924 1.00 98.69 192 LEU A O 1
ATOM 1496 N N . TYR A 1 193 ? 13.898 -8.187 -21.288 1.00 98.38 193 TYR A N 1
ATOM 1497 C CA . TYR A 1 193 ? 12.694 -8.893 -20.846 1.00 98.38 193 TYR A CA 1
ATOM 1498 C C . TYR A 1 193 ? 12.473 -8.679 -19.354 1.00 98.38 193 TYR A C 1
ATOM 1500 O O . TYR A 1 193 ? 13.429 -8.589 -18.583 1.00 98.38 193 TYR A O 1
ATOM 1508 N N . ALA A 1 194 ? 11.206 -8.635 -18.947 1.00 98.25 194 ALA A N 1
ATOM 1509 C CA . ALA A 1 194 ? 10.808 -8.564 -17.550 1.00 98.25 194 ALA A CA 1
ATOM 1510 C C . ALA A 1 194 ? 9.480 -9.304 -17.341 1.00 98.25 194 ALA A C 1
ATOM 1512 O O . ALA A 1 194 ? 8.594 -9.253 -18.190 1.00 98.25 194 ALA A O 1
ATOM 1513 N N . ARG A 1 195 ? 9.332 -10.008 -16.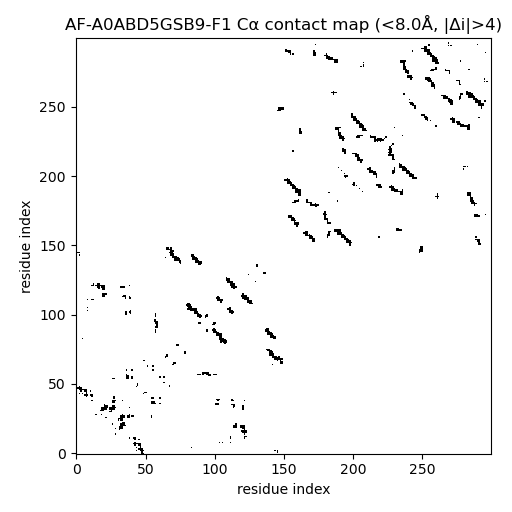220 1.00 97.69 195 ARG A N 1
ATOM 1514 C CA . ARG A 1 195 ? 8.088 -10.693 -15.830 1.00 97.69 195 ARG A CA 1
ATOM 1515 C C . ARG A 1 195 ? 7.953 -10.761 -14.318 1.00 97.69 195 ARG A C 1
ATOM 1517 O O . ARG A 1 195 ? 8.956 -10.715 -13.612 1.00 97.69 195 ARG A O 1
ATOM 1524 N N . VAL A 1 196 ? 6.724 -10.934 -13.851 1.00 97.50 196 VAL A N 1
ATOM 1525 C CA . VAL A 1 196 ? 6.393 -11.149 -12.437 1.00 97.50 196 VAL A CA 1
ATOM 1526 C C . VAL A 1 196 ? 5.793 -12.537 -12.229 1.00 97.50 196 VAL A C 1
ATOM 1528 O O . VAL A 1 196 ? 5.206 -13.098 -13.154 1.00 97.50 196 VAL A O 1
ATOM 1531 N N . ASP A 1 197 ? 5.956 -13.102 -11.034 1.00 96.44 197 ASP A N 1
ATOM 1532 C CA . ASP A 1 197 ? 5.349 -14.385 -10.642 1.00 96.44 197 ASP A CA 1
ATOM 1533 C C . ASP A 1 197 ? 3.925 -14.247 -10.070 1.00 96.44 197 ASP A C 1
ATOM 1535 O O . ASP A 1 197 ? 3.203 -15.239 -9.965 1.00 96.44 197 ASP A O 1
ATOM 1539 N N . HIS A 1 198 ? 3.502 -13.021 -9.754 1.00 95.25 198 HIS A N 1
ATOM 1540 C CA . HIS A 1 198 ? 2.162 -12.673 -9.290 1.00 95.25 198 HIS A CA 1
ATOM 1541 C C . HIS A 1 198 ? 1.771 -11.278 -9.792 1.00 95.25 198 HIS A C 1
ATOM 1543 O O . HIS A 1 198 ? 2.619 -10.395 -9.899 1.00 95.25 198 HIS A O 1
ATOM 1549 N N . GLY A 1 199 ? 0.495 -11.080 -10.128 1.00 94.50 199 GLY A N 1
ATOM 1550 C CA . GLY A 1 199 ? 0.029 -9.874 -10.823 1.00 94.50 199 GLY A CA 1
ATOM 1551 C C . GLY A 1 199 ? 0.404 -9.838 -12.303 1.00 94.50 199 GLY A C 1
ATOM 1552 O O . GLY A 1 199 ? 0.536 -10.875 -12.951 1.00 94.50 199 GLY A O 1
ATOM 1553 N N . ALA A 1 200 ? 0.519 -8.633 -12.859 1.00 96.81 200 ALA A N 1
ATOM 1554 C CA . ALA A 1 200 ? 0.965 -8.438 -14.234 1.00 96.81 200 ALA A CA 1
ATOM 1555 C C . ALA A 1 200 ? 1.927 -7.253 -14.336 1.00 96.81 200 ALA A C 1
ATOM 1557 O O . ALA A 1 200 ? 1.834 -6.292 -13.577 1.00 96.81 200 ALA A O 1
ATOM 1558 N N . LEU A 1 201 ? 2.840 -7.320 -15.301 1.00 98.25 201 LEU A N 1
ATOM 1559 C CA . LEU A 1 201 ? 3.802 -6.266 -15.596 1.00 98.25 201 LEU A CA 1
ATOM 1560 C C . LEU A 1 201 ? 3.665 -5.892 -17.068 1.00 98.25 201 LEU A C 1
ATOM 1562 O O . LEU A 1 201 ? 3.672 -6.771 -17.929 1.00 98.25 201 LEU A O 1
ATOM 1566 N N . LYS A 1 202 ? 3.573 -4.595 -17.360 1.00 97.94 202 LYS A N 1
ATOM 1567 C CA . LYS A 1 202 ? 3.856 -4.081 -18.703 1.00 97.94 202 LYS A CA 1
ATOM 1568 C C . LYS A 1 202 ? 5.137 -3.264 -18.660 1.00 97.94 202 LYS A C 1
ATOM 1570 O O . LYS A 1 202 ? 5.371 -2.532 -17.702 1.00 97.94 202 LYS A O 1
ATOM 1575 N N . TYR A 1 203 ? 5.958 -3.380 -19.691 1.00 98.62 203 TYR A N 1
ATOM 1576 C CA . TYR A 1 203 ? 7.207 -2.637 -19.804 1.00 98.62 203 TYR A CA 1
ATOM 1577 C C . TYR A 1 203 ? 7.498 -2.285 -21.261 1.00 98.62 203 TYR A C 1
ATOM 1579 O O . TYR A 1 203 ? 7.001 -2.935 -22.179 1.00 98.62 203 TYR A O 1
ATOM 1587 N N . ARG A 1 204 ? 8.284 -1.234 -21.472 1.00 98.62 204 ARG A N 1
ATOM 1588 C CA . ARG A 1 204 ? 8.782 -0.825 -22.788 1.00 98.62 204 ARG A CA 1
ATOM 1589 C C . ARG A 1 204 ? 10.136 -0.149 -22.652 1.00 98.62 204 ARG A C 1
ATOM 1591 O O . ARG A 1 204 ? 10.530 0.248 -21.554 1.00 98.62 204 ARG A O 1
ATOM 1598 N N . VAL A 1 205 ? 10.817 0.017 -23.777 1.00 98.81 205 VAL A N 1
ATOM 1599 C CA . VAL A 1 205 ? 12.101 0.715 -23.840 1.00 98.81 205 VAL A CA 1
ATOM 1600 C C . VAL A 1 205 ? 12.048 1.853 -24.849 1.00 98.81 205 VAL A C 1
ATOM 1602 O O . VAL A 1 205 ? 11.321 1.786 -25.844 1.00 98.81 205 VAL A O 1
ATOM 1605 N N . HIS A 1 206 ? 12.807 2.901 -24.563 1.00 98.81 206 HIS A N 1
ATOM 1606 C CA . HIS A 1 206 ? 13.206 3.909 -25.526 1.00 98.81 206 HIS A CA 1
ATOM 1607 C C . HIS A 1 206 ? 14.552 3.486 -26.109 1.00 98.81 206 HIS A C 1
ATOM 1609 O O . HIS A 1 206 ? 15.410 2.965 -25.389 1.00 98.81 206 HIS A O 1
ATOM 1615 N N . THR A 1 207 ? 14.703 3.677 -27.413 1.00 98.81 207 THR A N 1
ATOM 1616 C CA . THR A 1 207 ? 15.961 3.465 -28.121 1.00 98.81 207 THR A CA 1
ATOM 1617 C C . THR A 1 207 ? 16.453 4.773 -28.715 1.00 98.81 207 THR A C 1
ATOM 1619 O O . THR A 1 207 ? 15.650 5.613 -29.131 1.00 98.81 207 THR A O 1
ATOM 1622 N N . ILE A 1 208 ? 17.770 4.930 -28.819 1.00 98.62 208 ILE A N 1
ATOM 1623 C CA . ILE A 1 208 ? 18.387 6.103 -29.452 1.00 98.62 208 ILE A CA 1
ATOM 1624 C C . ILE A 1 208 ? 17.920 6.231 -30.911 1.00 98.62 208 ILE A C 1
ATOM 1626 O O . ILE A 1 208 ? 17.720 7.335 -31.417 1.00 98.62 208 ILE A O 1
ATOM 1630 N N . GLU A 1 209 ? 17.752 5.102 -31.596 1.00 98.62 209 GLU A N 1
ATOM 1631 C CA . GLU A 1 209 ? 17.495 5.041 -33.030 1.00 98.62 209 GLU A CA 1
ATOM 1632 C C . GLU A 1 209 ? 16.018 5.221 -33.405 1.00 98.62 209 GLU A C 1
ATOM 1634 O O . GLU A 1 209 ? 15.735 5.814 -34.447 1.00 98.62 209 GLU A O 1
ATOM 1639 N N . ALA A 1 210 ? 15.078 4.718 -32.598 1.00 97.94 210 ALA A N 1
ATOM 1640 C CA . ALA A 1 210 ? 13.654 4.688 -32.954 1.00 97.94 210 ALA A CA 1
ATOM 1641 C C . ALA A 1 210 ? 12.726 5.345 -31.923 1.00 97.94 210 ALA A C 1
ATOM 1643 O O . ALA A 1 210 ? 11.527 5.481 -32.172 1.00 97.94 210 ALA A O 1
ATOM 1644 N N . GLY A 1 211 ? 13.255 5.780 -30.782 1.00 98.50 211 GLY A N 1
ATOM 1645 C CA . GLY A 1 211 ? 12.458 6.311 -29.690 1.00 98.50 211 GLY A CA 1
ATOM 1646 C C . GLY A 1 211 ? 11.728 5.221 -28.905 1.00 98.50 211 GLY A C 1
ATOM 1647 O O . GLY A 1 211 ? 12.211 4.093 -28.788 1.00 98.50 211 GLY A O 1
ATOM 1648 N N . TRP A 1 212 ? 10.566 5.559 -28.336 1.00 98.56 212 TRP A N 1
ATOM 1649 C CA . TRP A 1 212 ? 9.740 4.614 -27.579 1.00 98.56 212 TRP A CA 1
ATOM 1650 C C . TRP A 1 212 ? 9.169 3.516 -28.474 1.00 98.56 212 TRP A C 1
ATOM 1652 O O . TRP A 1 212 ? 8.428 3.798 -29.416 1.00 98.56 212 TRP A O 1
ATOM 1662 N N . LEU A 1 213 ? 9.443 2.268 -28.107 1.00 98.38 213 LEU A N 1
ATOM 1663 C CA . LEU A 1 213 ? 8.819 1.091 -28.699 1.00 98.38 213 LEU A CA 1
ATOM 1664 C C . LEU A 1 213 ? 7.530 0.710 -27.949 1.00 98.38 213 LEU A C 1
ATOM 1666 O O . LEU A 1 213 ? 7.216 1.252 -26.881 1.00 98.38 213 LEU A O 1
ATOM 1670 N N . ASP A 1 214 ? 6.770 -0.220 -28.527 1.00 97.62 214 ASP A N 1
ATOM 1671 C CA . ASP A 1 214 ? 5.499 -0.685 -27.973 1.00 97.62 214 ASP A CA 1
ATOM 1672 C C . ASP A 1 214 ? 5.657 -1.393 -26.617 1.00 97.62 214 ASP A C 1
ATOM 1674 O O . ASP A 1 214 ? 6.719 -1.895 -26.243 1.00 97.62 214 ASP A O 1
ATOM 1678 N N . TRP A 1 215 ? 4.558 -1.426 -25.861 1.00 97.88 215 TRP A N 1
ATOM 1679 C CA . TRP A 1 215 ? 4.489 -2.116 -24.576 1.00 97.88 215 TRP A CA 1
ATOM 1680 C C . TRP A 1 215 ? 4.473 -3.637 -24.739 1.00 97.88 215 TRP A C 1
ATOM 1682 O O . TRP A 1 215 ? 3.716 -4.185 -25.538 1.00 97.88 215 TRP A O 1
ATOM 1692 N N . VAL A 1 216 ? 5.236 -4.315 -23.885 1.00 97.69 216 VAL A N 1
ATOM 1693 C CA . VAL A 1 216 ? 5.352 -5.774 -23.801 1.00 97.69 216 VAL A CA 1
ATOM 1694 C C . VAL A 1 216 ? 4.865 -6.251 -22.435 1.00 97.69 216 VAL A C 1
ATOM 1696 O O . VAL A 1 216 ? 4.994 -5.540 -21.439 1.00 97.69 216 VAL A O 1
ATOM 1699 N N . THR A 1 217 ? 4.279 -7.450 -22.382 1.00 95.88 217 THR A N 1
ATOM 1700 C CA . THR A 1 217 ? 3.710 -8.028 -21.146 1.00 95.88 217 THR A CA 1
ATOM 1701 C C . THR A 1 217 ? 4.156 -9.457 -20.837 1.00 95.88 217 THR A C 1
ATOM 1703 O O . THR A 1 217 ? 3.993 -9.902 -19.705 1.00 95.88 217 THR A O 1
ATOM 1706 N N . SER A 1 218 ? 4.706 -10.202 -21.804 1.00 92.44 218 SER A N 1
ATOM 1707 C CA . SER A 1 218 ? 4.934 -11.644 -21.622 1.00 92.44 218 SER A CA 1
ATOM 1708 C C . SER A 1 218 ? 6.286 -12.004 -20.989 1.00 92.44 218 SER A C 1
ATOM 1710 O O . SER A 1 218 ? 6.369 -13.012 -20.287 1.00 92.44 218 SER A O 1
ATOM 1712 N N . GLY A 1 219 ? 7.344 -11.205 -21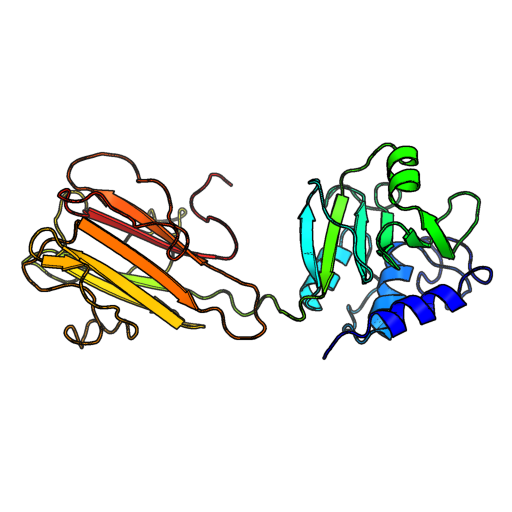.194 1.00 93.50 219 GLY A N 1
ATOM 1713 C CA . GLY A 1 219 ? 8.641 -11.413 -20.535 1.00 93.50 219 GLY A CA 1
ATOM 1714 C C . GLY A 1 219 ? 9.349 -12.726 -20.875 1.00 93.50 219 GLY A C 1
ATOM 1715 O O . GLY A 1 219 ? 10.034 -13.295 -20.013 1.00 93.50 219 GLY A O 1
ATOM 1716 N N . ASN A 1 220 ? 9.156 -13.235 -22.097 1.00 94.38 220 ASN A N 1
ATOM 1717 C CA . ASN A 1 220 ? 9.736 -14.486 -22.581 1.00 94.38 220 ASN A CA 1
ATOM 1718 C C . ASN A 1 220 ? 10.959 -14.235 -23.492 1.00 94.38 220 ASN A C 1
ATOM 1720 O O . ASN A 1 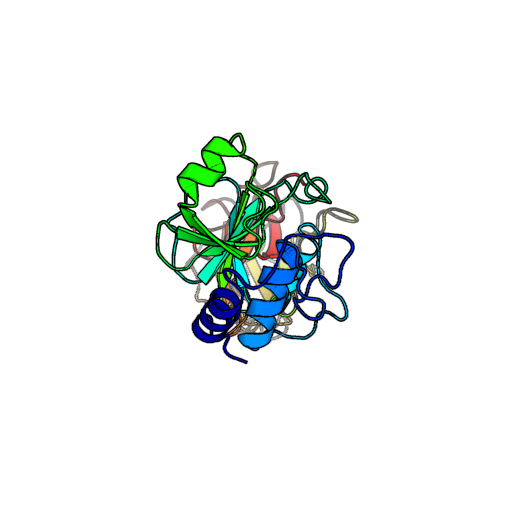220 ? 10.767 -13.913 -24.664 1.00 94.38 220 ASN A O 1
ATOM 1724 N N . PRO A 1 221 ? 12.203 -14.472 -23.026 1.00 91.19 221 PRO A N 1
ATOM 1725 C CA . PRO A 1 221 ? 13.405 -14.267 -23.842 1.00 91.19 221 PRO A CA 1
ATOM 1726 C C . PRO A 1 221 ? 13.520 -15.200 -25.057 1.00 91.19 221 PRO A C 1
ATOM 1728 O O . PRO A 1 221 ? 14.261 -14.896 -25.987 1.00 91.19 221 PRO A O 1
ATOM 1731 N N . ASN A 1 222 ? 12.785 -16.319 -25.079 1.00 93.44 222 ASN A N 1
ATOM 1732 C CA . ASN A 1 222 ? 12.763 -17.243 -26.220 1.00 93.44 222 ASN A CA 1
ATOM 1733 C C . ASN A 1 222 ? 11.777 -16.816 -27.324 1.00 93.44 222 ASN A C 1
ATOM 1735 O O . ASN A 1 222 ? 11.724 -17.456 -28.372 1.00 93.44 222 ASN A O 1
ATOM 1739 N N . ASP A 1 223 ? 10.992 -15.761 -27.094 1.00 94.19 223 ASP A N 1
ATOM 1740 C CA . ASP A 1 223 ? 10.151 -15.106 -28.097 1.00 94.19 223 ASP A CA 1
ATOM 1741 C C . ASP A 1 223 ? 10.505 -13.611 -28.129 1.00 94.19 223 ASP A C 1
ATOM 1743 O O . ASP A 1 223 ? 9.774 -12.785 -27.584 1.00 94.19 223 ASP A O 1
ATOM 1747 N N . PRO A 1 224 ? 11.647 -13.231 -28.727 1.00 90.12 224 PRO A N 1
ATOM 1748 C CA . PRO A 1 224 ? 12.119 -11.850 -28.689 1.00 90.12 224 PRO A CA 1
ATOM 1749 C C . PRO A 1 224 ? 11.194 -10.863 -29.413 1.00 90.12 224 PRO A C 1
ATOM 1751 O O . PRO A 1 224 ? 11.321 -9.665 -29.192 1.00 90.12 224 PRO A O 1
ATOM 1754 N N . VAL A 1 225 ? 10.268 -11.341 -30.254 1.00 90.50 225 VAL A N 1
ATOM 1755 C CA . VAL A 1 225 ? 9.326 -10.489 -30.995 1.00 90.50 225 VAL A CA 1
ATOM 1756 C C . VAL A 1 225 ? 8.160 -10.052 -30.108 1.00 90.50 225 VAL A C 1
ATOM 1758 O O . VAL A 1 225 ? 7.772 -8.890 -30.156 1.00 90.50 225 VAL A O 1
ATOM 1761 N N . ASN A 1 226 ? 7.605 -10.957 -29.291 1.00 90.31 226 ASN A N 1
ATOM 1762 C CA . ASN A 1 226 ? 6.425 -10.659 -28.459 1.00 90.31 226 ASN A CA 1
ATOM 1763 C C . ASN A 1 226 ? 6.714 -10.641 -26.950 1.00 90.31 226 ASN A C 1
ATOM 1765 O O . ASN A 1 226 ? 5.835 -10.307 -26.148 1.00 90.31 226 ASN A O 1
ATOM 1769 N N . GLY A 1 227 ? 7.907 -11.069 -26.541 1.00 92.06 227 GLY A N 1
ATOM 1770 C CA . GLY A 1 227 ? 8.290 -11.263 -25.145 1.00 92.06 227 GLY A CA 1
ATOM 1771 C C . GLY A 1 227 ? 9.468 -10.452 -24.665 1.00 92.06 227 GLY A C 1
ATOM 1772 O O . GLY A 1 227 ? 9.784 -10.521 -23.477 1.00 92.06 227 GLY A O 1
ATOM 1773 N N . CYS A 1 228 ? 10.038 -9.617 -25.525 1.00 97.88 228 CYS A N 1
ATOM 1774 C CA . CYS A 1 228 ? 11.079 -8.673 -25.161 1.00 97.88 228 CYS A CA 1
ATOM 1775 C C . CYS A 1 228 ? 10.729 -7.284 -25.690 1.00 97.88 228 CYS A C 1
ATOM 1777 O O . CYS A 1 228 ? 10.199 -7.145 -26.787 1.00 97.88 228 CYS A O 1
ATOM 1779 N N . ALA A 1 229 ? 11.039 -6.262 -24.902 1.00 98.25 229 ALA A N 1
ATOM 1780 C CA . ALA A 1 229 ? 11.056 -4.887 -25.368 1.00 98.25 229 ALA A CA 1
ATOM 1781 C C . ALA A 1 229 ? 12.446 -4.593 -25.940 1.00 98.25 229 ALA A C 1
ATOM 1783 O O . ALA A 1 229 ? 13.447 -5.026 -25.371 1.00 98.25 229 ALA A O 1
ATOM 1784 N N . GLY A 1 230 ? 12.508 -3.855 -27.043 1.00 97.88 230 GLY A N 1
ATOM 1785 C CA . GLY A 1 230 ? 13.760 -3.561 -27.737 1.00 97.88 230 GLY A C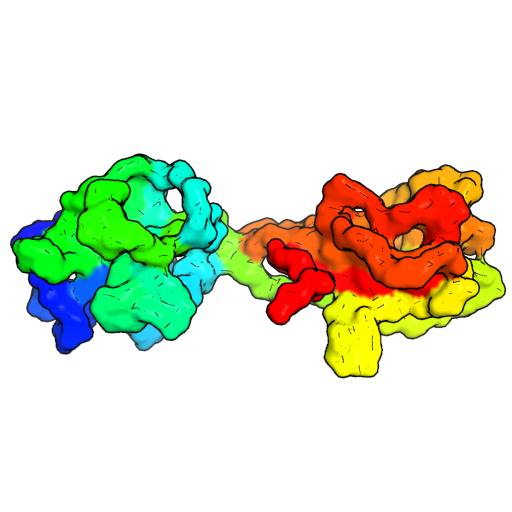A 1
ATOM 1786 C C . GLY A 1 230 ? 13.765 -4.078 -29.166 1.00 97.88 230 GLY A C 1
ATOM 1787 O O . GLY A 1 230 ? 12.814 -4.710 -29.629 1.00 97.88 230 GLY A O 1
ATOM 1788 N N . MET A 1 231 ? 14.850 -3.783 -29.868 1.00 97.62 231 MET A N 1
ATOM 1789 C CA . MET A 1 231 ? 15.109 -4.292 -31.204 1.00 97.62 231 MET A CA 1
ATOM 1790 C C . MET A 1 231 ? 16.605 -4.536 -31.333 1.00 97.62 231 MET A C 1
ATOM 1792 O O . MET A 1 231 ? 17.392 -3.629 -31.073 1.00 97.62 231 MET A O 1
ATOM 1796 N N . PHE A 1 232 ? 16.998 -5.734 -31.770 1.00 97.50 232 PHE A N 1
ATOM 1797 C CA . PHE A 1 232 ? 18.409 -6.063 -31.957 1.00 97.50 232 PHE A CA 1
ATOM 1798 C C . PHE A 1 232 ? 19.121 -4.996 -32.795 1.00 97.50 232 PHE A C 1
ATOM 1800 O O . PHE A 1 232 ? 18.678 -4.645 -33.892 1.00 97.50 232 PHE A O 1
ATOM 1807 N N . GLY A 1 233 ? 20.232 -4.483 -32.266 1.00 97.50 233 GLY A N 1
ATOM 1808 C CA . GLY A 1 233 ? 21.010 -3.412 -32.880 1.00 97.50 233 GLY A CA 1
ATOM 1809 C C . GLY A 1 233 ? 20.529 -1.982 -32.597 1.00 97.50 233 GLY A C 1
ATOM 1810 O O . GLY A 1 233 ? 21.214 -1.059 -33.039 1.00 97.50 233 GLY A O 1
ATOM 1811 N N . GLN A 1 234 ? 19.439 -1.766 -31.854 1.00 98.44 234 GLN A N 1
ATOM 1812 C CA . GLN A 1 234 ? 19.011 -0.436 -31.395 1.00 98.44 234 GLN A CA 1
ATOM 1813 C C . GLN A 1 234 ? 19.338 -0.245 -29.913 1.00 98.44 234 GLN A C 1
ATOM 1815 O O . GLN A 1 234 ? 18.917 -1.034 -29.075 1.00 98.44 234 GLN A O 1
ATOM 1820 N N . THR A 1 235 ? 20.115 0.783 -29.581 1.00 98.75 235 THR A N 1
ATOM 1821 C CA . THR A 1 235 ? 20.604 1.016 -28.220 1.00 98.75 235 THR A CA 1
ATOM 1822 C C . THR A 1 235 ? 19.492 1.524 -27.316 1.00 98.75 235 THR A C 1
ATOM 1824 O O . THR A 1 235 ? 18.932 2.590 -27.561 1.00 98.75 235 THR A O 1
ATOM 1827 N N . ILE A 1 236 ? 19.229 0.802 -26.228 1.00 98.81 236 ILE A N 1
ATOM 1828 C CA . ILE A 1 236 ? 18.324 1.224 -25.159 1.00 98.81 236 ILE A CA 1
ATOM 1829 C C . ILE A 1 236 ? 18.960 2.379 -24.376 1.00 98.81 236 ILE A C 1
ATOM 1831 O O . ILE A 1 236 ? 20.091 2.267 -23.900 1.00 98.81 236 ILE A O 1
ATOM 1835 N N . ASP A 1 237 ? 18.213 3.464 -24.196 1.00 98.69 237 ASP A N 1
ATOM 1836 C CA . ASP A 1 237 ? 18.584 4.639 -23.390 1.00 98.69 237 ASP A CA 1
ATOM 1837 C C . ASP A 1 237 ? 17.480 5.064 -22.399 1.00 98.69 237 ASP A C 1
ATOM 1839 O O . ASP A 1 237 ? 17.668 5.991 -21.608 1.00 98.69 237 ASP A O 1
ATOM 1843 N N . GLY A 1 238 ? 16.343 4.358 -22.394 1.00 98.62 238 GLY A N 1
ATOM 1844 C CA . GLY A 1 238 ? 15.254 4.572 -21.446 1.00 98.62 238 GLY A CA 1
ATOM 1845 C C . GLY A 1 238 ? 14.399 3.326 -21.229 1.00 98.62 238 GLY A C 1
ATOM 1846 O O . GLY A 1 238 ? 14.186 2.531 -22.142 1.00 98.62 238 GLY A O 1
ATOM 1847 N N . VAL A 1 239 ? 13.877 3.157 -20.016 1.00 98.88 239 VAL A N 1
ATOM 1848 C CA . VAL A 1 239 ? 12.984 2.053 -19.632 1.00 98.88 239 VAL A CA 1
ATOM 1849 C C . VAL A 1 239 ? 11.752 2.619 -18.944 1.00 98.88 239 VAL A C 1
ATOM 1851 O O . VAL A 1 239 ? 11.862 3.545 -18.145 1.00 98.88 239 VAL A O 1
ATOM 1854 N N . GLN A 1 240 ? 10.587 2.038 -19.227 1.00 98.75 240 GLN A N 1
ATOM 1855 C CA . GLN A 1 240 ? 9.375 2.234 -18.437 1.00 98.75 240 GLN A CA 1
ATOM 1856 C C . GLN A 1 240 ? 8.773 0.895 -18.033 1.00 98.75 240 GLN A C 1
ATOM 1858 O O . GLN A 1 240 ? 8.732 -0.040 -18.835 1.00 98.75 240 GLN A O 1
ATOM 1863 N N . MET A 1 241 ? 8.265 0.823 -16.806 1.00 98.75 241 MET A N 1
ATOM 1864 C CA . MET A 1 241 ? 7.555 -0.336 -16.267 1.00 98.75 241 MET A CA 1
ATOM 1865 C C . MET A 1 241 ? 6.309 0.121 -15.519 1.00 98.75 241 MET A C 1
ATOM 1867 O O . MET A 1 241 ? 6.328 1.168 -14.894 1.00 98.75 241 MET A O 1
ATOM 1871 N N . VAL A 1 242 ? 5.239 -0.670 -15.561 1.00 98.25 242 VAL A N 1
ATOM 1872 C CA . VAL A 1 242 ? 4.040 -0.463 -14.738 1.00 98.25 242 VAL A CA 1
ATOM 1873 C C . VAL A 1 242 ? 3.578 -1.809 -14.208 1.00 98.25 242 VAL A C 1
ATOM 1875 O O . VAL A 1 242 ? 3.318 -2.730 -14.996 1.00 98.25 242 VAL A O 1
ATOM 1878 N N . TYR A 1 243 ? 3.455 -1.917 -12.887 1.00 98.00 243 TYR A N 1
ATOM 1879 C CA . TYR A 1 243 ? 2.892 -3.094 -12.240 1.00 98.00 243 TYR A CA 1
ATOM 1880 C C . TYR A 1 243 ? 1.374 -2.964 -12.087 1.00 98.00 243 TYR A C 1
ATOM 1882 O O . TYR A 1 243 ? 0.835 -1.943 -11.671 1.00 98.00 243 TYR A O 1
ATOM 1890 N N . LEU A 1 244 ? 0.660 -4.034 -12.417 1.00 94.88 244 LEU A N 1
ATOM 1891 C CA . LEU A 1 244 ? -0.781 -4.136 -12.247 1.00 94.88 244 LEU A CA 1
ATOM 1892 C C . LEU A 1 244 ? -1.058 -5.040 -11.050 1.00 94.88 244 LEU A C 1
ATOM 1894 O O . LEU A 1 244 ? -1.005 -6.270 -11.140 1.00 94.88 244 LEU A O 1
ATOM 1898 N N . THR A 1 245 ? -1.363 -4.399 -9.924 1.00 90.38 245 THR A N 1
ATOM 1899 C CA . THR A 1 245 ? -1.736 -5.084 -8.685 1.00 90.38 245 THR A CA 1
ATOM 1900 C C . THR A 1 245 ? -3.036 -5.878 -8.892 1.00 90.38 245 THR A C 1
ATOM 1902 O O . THR A 1 245 ? -4.022 -5.304 -9.369 1.00 90.38 245 THR A O 1
ATOM 1905 N N . PRO A 1 246 ? -3.087 -7.172 -8.514 1.00 90.25 246 PRO A N 1
ATOM 1906 C CA . PRO A 1 246 ? -4.324 -7.943 -8.516 1.00 90.25 246 PRO A CA 1
ATOM 1907 C C . PRO A 1 246 ? -5.451 -7.260 -7.742 1.00 90.25 246 PRO A C 1
ATOM 1909 O O . PRO A 1 246 ? -5.247 -6.599 -6.721 1.00 90.25 246 PRO A O 1
ATOM 1912 N N . SER A 1 247 ? -6.680 -7.437 -8.223 1.00 82.81 247 SER A N 1
ATOM 1913 C CA . SER A 1 247 ? -7.849 -6.872 -7.551 1.00 82.81 247 SER A CA 1
ATOM 1914 C C . SER A 1 247 ? -7.944 -7.376 -6.108 1.00 82.81 247 SER A C 1
ATOM 1916 O O . SER A 1 247 ? -7.887 -8.578 -5.860 1.00 82.81 247 SER A O 1
ATOM 1918 N N . GLY A 1 248 ? -8.117 -6.454 -5.159 1.00 75.44 248 GLY A N 1
ATOM 1919 C CA . GLY A 1 248 ? -8.241 -6.786 -3.737 1.00 75.44 248 GLY A CA 1
ATOM 1920 C C . GLY A 1 248 ? -6.913 -6.933 -2.989 1.00 75.44 248 GLY A C 1
ATOM 1921 O O . GLY A 1 248 ? -6.929 -7.311 -1.819 1.00 75.44 248 GLY A O 1
ATOM 1922 N N . GLU A 1 249 ? -5.780 -6.600 -3.605 1.00 84.38 249 GLU A N 1
ATOM 1923 C CA . GLU A 1 249 ? -4.474 -6.562 -2.938 1.00 84.38 249 GLU A CA 1
ATOM 1924 C C . GLU A 1 249 ? -3.986 -5.128 -2.698 1.00 84.38 249 GLU A C 1
ATOM 1926 O O . GLU A 1 249 ? -4.498 -4.161 -3.275 1.00 84.38 249 GLU A O 1
ATOM 1931 N N . TYR A 1 250 ? -3.020 -4.970 -1.792 1.00 79.62 250 TYR A N 1
ATOM 1932 C CA . TYR A 1 250 ? -2.343 -3.696 -1.568 1.00 79.62 250 TYR A CA 1
ATOM 1933 C C . TYR A 1 250 ? -1.660 -3.233 -2.835 1.00 79.62 250 TYR A C 1
ATOM 1935 O O . TYR A 1 250 ? -0.949 -3.998 -3.479 1.00 79.62 250 TYR A O 1
ATOM 1943 N N . TYR A 1 251 ? -1.882 -1.959 -3.152 1.00 81.19 251 TYR A N 1
ATOM 1944 C CA . TYR A 1 251 ? -1.264 -1.340 -4.307 1.00 81.19 251 TYR A CA 1
ATOM 1945 C C . TYR A 1 251 ? 0.252 -1.366 -4.136 1.00 81.19 251 TYR A C 1
ATOM 1947 O O . TYR A 1 251 ? 0.777 -0.991 -3.084 1.00 81.19 251 TYR A O 1
ATOM 1955 N N . ARG A 1 252 ? 0.925 -1.854 -5.167 1.00 89.06 252 ARG A N 1
ATOM 1956 C CA . ARG A 1 252 ? 2.376 -1.901 -5.294 1.00 89.06 252 ARG A CA 1
ATOM 1957 C C . ARG A 1 252 ? 2.736 -1.242 -6.611 1.00 89.06 252 ARG A C 1
ATOM 1959 O O . ARG A 1 252 ? 1.969 -1.350 -7.565 1.00 89.06 252 ARG A O 1
ATOM 1966 N N . ASN A 1 253 ? 3.916 -0.645 -6.649 1.00 94.31 253 ASN A N 1
ATOM 1967 C CA . ASN A 1 253 ? 4.493 -0.104 -7.869 1.00 94.31 253 ASN A CA 1
ATOM 1968 C C . ASN A 1 253 ? 5.624 -1.016 -8.336 1.00 94.31 253 ASN A C 1
ATOM 1970 O O . ASN A 1 253 ? 6.287 -1.670 -7.519 1.00 94.31 253 ASN A O 1
ATOM 1974 N N . ALA A 1 254 ? 5.895 -1.005 -9.636 1.00 97.50 254 ALA A N 1
ATOM 1975 C CA . ALA A 1 254 ? 7.228 -1.309 -10.126 1.00 97.50 254 ALA A CA 1
ATOM 1976 C C . ALA A 1 254 ? 8.148 -0.139 -9.750 1.00 97.50 254 ALA A C 1
ATOM 1978 O O . ALA A 1 254 ? 7.937 0.983 -10.200 1.00 97.50 254 ALA A O 1
ATOM 1979 N N . TYR A 1 255 ? 9.163 -0.407 -8.935 1.00 97.25 255 TYR A N 1
ATOM 1980 C CA . TYR A 1 255 ? 10.253 0.517 -8.651 1.00 97.25 255 TYR A CA 1
ATOM 1981 C C . TYR A 1 255 ? 11.465 0.110 -9.467 1.00 97.25 255 TYR A C 1
ATOM 1983 O O . TYR A 1 255 ? 11.892 -1.043 -9.394 1.00 97.25 255 TYR A O 1
ATOM 1991 N N . TYR A 1 256 ? 12.022 1.034 -10.240 1.00 98.06 256 TYR A N 1
ATOM 1992 C CA . TYR A 1 256 ? 13.177 0.753 -11.084 1.00 98.06 256 TYR A CA 1
ATOM 1993 C C . TYR A 1 256 ? 14.062 1.984 -11.269 1.00 98.06 256 TYR A C 1
ATOM 1995 O O . TYR A 1 256 ? 13.600 3.119 -11.190 1.00 98.06 256 TYR A O 1
ATOM 2003 N N . ARG A 1 257 ? 15.353 1.747 -11.501 1.00 97.56 257 ARG A N 1
ATOM 2004 C CA . ARG A 1 257 ? 16.349 2.785 -11.797 1.00 97.56 257 ARG A CA 1
ATOM 2005 C C . ARG A 1 257 ? 17.479 2.220 -12.638 1.00 97.56 257 ARG A C 1
ATOM 2007 O O . ARG A 1 257 ? 17.715 1.010 -12.639 1.00 97.56 257 ARG A O 1
ATOM 2014 N N . SER A 1 258 ? 18.190 3.090 -13.339 1.00 97.25 258 SER A N 1
ATOM 2015 C CA . SER A 1 258 ? 19.270 2.690 -14.236 1.00 97.25 258 SER A CA 1
ATOM 2016 C C . SER A 1 258 ? 20.565 3.449 -13.971 1.00 97.25 258 SER A C 1
ATOM 2018 O O . SER A 1 258 ? 20.581 4.498 -13.328 1.00 97.25 258 SER A O 1
ATOM 2020 N N . GLN A 1 259 ? 21.661 2.909 -14.493 1.00 96.50 259 GLN A N 1
ATOM 2021 C CA . GLN A 1 259 ? 22.901 3.640 -14.731 1.00 96.50 259 GLN A CA 1
ATOM 2022 C C . GLN A 1 259 ? 23.167 3.662 -16.243 1.00 96.50 259 GLN A C 1
ATOM 2024 O O . GLN A 1 259 ? 22.644 2.832 -16.997 1.00 96.50 259 GLN A O 1
ATOM 2029 N N . THR A 1 260 ? 23.911 4.666 -16.704 1.00 96.75 260 THR A N 1
ATOM 2030 C CA . THR A 1 260 ? 24.259 4.825 -18.121 1.00 96.75 260 THR A CA 1
ATOM 2031 C C . THR A 1 260 ? 25.748 4.585 -18.321 1.00 96.75 260 THR A C 1
ATOM 2033 O O . THR A 1 260 ? 26.546 4.723 -17.396 1.00 96.75 260 THR A O 1
ATOM 2036 N N . THR A 1 261 ? 26.158 4.300 -19.553 1.00 96.12 261 THR A N 1
ATOM 2037 C CA . THR A 1 261 ? 27.574 4.104 -19.904 1.00 96.12 261 THR A CA 1
ATOM 2038 C C . THR A 1 261 ? 28.426 5.372 -19.787 1.00 96.12 261 THR A C 1
ATOM 2040 O O . THR A 1 261 ? 29.644 5.307 -19.951 1.00 96.12 261 THR A O 1
ATOM 2043 N N . LYS A 1 262 ? 27.818 6.541 -19.536 1.00 95.69 262 LYS A N 1
ATOM 2044 C CA . LYS A 1 262 ? 28.504 7.844 -19.520 1.00 95.69 262 LYS A CA 1
ATOM 2045 C C . LYS A 1 262 ? 28.693 8.435 -18.124 1.00 95.69 262 LYS A C 1
ATOM 2047 O O . LYS A 1 262 ? 29.310 9.495 -18.008 1.00 95.69 262 LYS A O 1
ATOM 2052 N N . ARG A 1 263 ? 28.178 7.795 -17.071 1.00 90.69 263 ARG A N 1
ATOM 2053 C CA . ARG A 1 263 ? 28.242 8.323 -15.702 1.00 90.69 263 ARG A CA 1
ATOM 2054 C C . ARG A 1 263 ? 28.323 7.216 -14.660 1.00 90.69 263 ARG A C 1
ATOM 2056 O O . ARG A 1 263 ? 27.833 6.112 -14.865 1.00 90.69 263 ARG A O 1
ATOM 2063 N N . ALA A 1 264 ? 28.933 7.558 -13.532 1.00 88.81 264 ALA A N 1
ATOM 2064 C CA . ALA A 1 264 ? 28.840 6.768 -12.315 1.00 88.81 264 ALA A CA 1
ATOM 2065 C C . ALA A 1 264 ? 27.509 7.050 -11.594 1.00 88.81 264 ALA A C 1
ATOM 2067 O O . ALA A 1 264 ? 26.806 8.005 -11.925 1.00 88.81 264 ALA A O 1
ATOM 2068 N N . ASP A 1 265 ? 27.223 6.228 -10.587 1.00 91.38 265 ASP A N 1
ATOM 2069 C CA . ASP A 1 265 ? 26.053 6.279 -9.703 1.00 91.38 265 ASP A CA 1
ATOM 2070 C C . ASP A 1 265 ? 24.686 6.007 -10.351 1.00 91.38 265 ASP A C 1
ATOM 2072 O O . ASP A 1 265 ? 24.483 6.088 -11.565 1.00 91.38 265 ASP A O 1
ATOM 2076 N N . TRP A 1 266 ? 23.757 5.518 -9.533 1.00 94.19 266 TRP A N 1
ATOM 2077 C CA . TRP A 1 266 ? 22.401 5.213 -9.974 1.00 94.19 266 TRP A CA 1
ATOM 2078 C C . TRP A 1 266 ? 21.632 6.512 -10.213 1.00 94.19 266 TRP A C 1
ATOM 2080 O O . TRP A 1 266 ? 21.710 7.442 -9.409 1.00 94.19 266 TRP A O 1
ATOM 2090 N N . LEU A 1 267 ? 20.873 6.571 -11.307 1.00 96.06 267 LEU A N 1
ATOM 2091 C CA . LEU A 1 267 ? 19.892 7.631 -11.517 1.00 96.06 267 LEU A CA 1
ATOM 2092 C C . LEU A 1 267 ? 18.757 7.524 -10.480 1.00 96.06 267 LEU A C 1
ATOM 2094 O O . LEU A 1 267 ? 18.596 6.460 -9.868 1.00 96.06 267 LEU A O 1
ATOM 2098 N N . PRO A 1 268 ? 17.971 8.602 -10.285 1.00 95.69 268 PRO A N 1
ATOM 2099 C CA . PRO A 1 268 ? 16.788 8.563 -9.431 1.00 95.69 268 PRO A CA 1
ATOM 2100 C C . PRO A 1 268 ? 15.847 7.406 -9.777 1.00 95.69 268 PRO A C 1
ATOM 2102 O O . PRO A 1 268 ? 15.771 6.957 -10.925 1.00 95.69 268 PRO A O 1
ATOM 2105 N N . GLU A 1 269 ? 15.145 6.919 -8.764 1.00 95.50 269 GLU A N 1
ATOM 2106 C CA . GLU A 1 269 ? 14.129 5.894 -8.905 1.00 95.50 269 GLU A CA 1
ATOM 2107 C C . GLU A 1 269 ? 12.889 6.389 -9.641 1.00 95.50 269 GLU A C 1
ATOM 2109 O O . GLU A 1 269 ? 12.520 7.562 -9.602 1.00 95.50 269 GLU A O 1
ATOM 2114 N N . VAL A 1 270 ? 12.214 5.446 -10.289 1.00 97.62 270 VAL A N 1
ATOM 2115 C CA . VAL A 1 270 ? 10.926 5.652 -10.938 1.00 97.62 270 VAL A CA 1
ATOM 2116 C C . VAL A 1 270 ? 9.928 4.664 -10.357 1.00 97.62 270 VAL A C 1
ATOM 2118 O O . VAL A 1 270 ? 10.249 3.485 -10.183 1.00 97.62 270 VAL A O 1
ATOM 2121 N N . ALA A 1 271 ? 8.721 5.150 -10.061 1.00 96.56 271 ALA A N 1
ATOM 2122 C CA . ALA A 1 271 ? 7.600 4.347 -9.595 1.00 96.56 271 ALA A CA 1
ATOM 2123 C C . ALA A 1 271 ? 6.529 4.281 -10.692 1.00 96.56 271 ALA A C 1
ATOM 2125 O O . ALA A 1 271 ? 5.927 5.294 -11.042 1.00 96.56 271 ALA A O 1
ATOM 2126 N N . ASP A 1 272 ? 6.283 3.084 -11.222 1.00 97.44 272 ASP A N 1
ATOM 2127 C CA . ASP A 1 272 ? 5.392 2.855 -12.363 1.00 97.44 272 ASP A CA 1
ATOM 2128 C C . ASP A 1 272 ? 5.653 3.853 -13.520 1.00 97.44 272 ASP A C 1
ATOM 2130 O O . ASP A 1 272 ? 6.779 3.961 -14.014 1.00 97.44 272 ASP A O 1
ATOM 2134 N N . ASP A 1 273 ? 4.627 4.583 -13.968 1.00 95.25 273 ASP A N 1
ATOM 2135 C CA . ASP A 1 273 ? 4.676 5.547 -15.068 1.00 95.25 273 ASP A CA 1
ATOM 2136 C C . ASP A 1 273 ? 4.901 6.995 -14.609 1.00 95.25 273 ASP A C 1
ATOM 2138 O O . ASP A 1 273 ? 4.627 7.925 -15.370 1.00 95.25 273 ASP A O 1
ATOM 2142 N N . SER A 1 274 ? 5.431 7.201 -13.395 1.00 94.69 274 SER A N 1
ATOM 2143 C CA . SER A 1 274 ? 5.745 8.543 -12.894 1.00 94.69 274 SER A CA 1
ATOM 2144 C C . SER A 1 274 ? 6.796 9.268 -13.744 1.00 94.69 274 SER A C 1
ATOM 2146 O O . SER A 1 274 ? 6.768 10.495 -13.811 1.00 94.69 274 SER A O 1
ATOM 2148 N N . ASP A 1 275 ? 7.718 8.518 -14.361 1.00 97.62 275 ASP A N 1
ATOM 2149 C CA . ASP A 1 275 ? 8.757 8.998 -15.286 1.00 97.62 275 ASP A CA 1
ATOM 2150 C C . ASP A 1 275 ? 9.327 7.820 -16.128 1.00 97.62 275 ASP A C 1
ATOM 2152 O O . ASP A 1 275 ? 8.595 6.876 -16.447 1.00 97.62 275 ASP A O 1
ATOM 2156 N N . PHE A 1 276 ? 10.610 7.844 -16.508 1.00 98.50 276 PHE A N 1
ATOM 2157 C CA . PHE A 1 276 ? 11.359 6.730 -17.100 1.00 98.50 276 PHE A CA 1
ATOM 2158 C C . PHE A 1 276 ? 12.781 6.623 -16.524 1.00 98.50 276 PHE A C 1
ATOM 2160 O O . PHE A 1 276 ? 13.393 7.619 -16.151 1.00 98.50 276 PHE A O 1
ATOM 2167 N N . ALA A 1 277 ? 13.334 5.408 -16.470 1.00 98.25 277 ALA A N 1
ATOM 2168 C CA . ALA A 1 277 ? 14.708 5.187 -16.022 1.00 98.25 277 ALA A CA 1
ATOM 2169 C C . ALA A 1 277 ? 15.667 5.268 -17.214 1.00 98.25 277 ALA A C 1
ATOM 2171 O O . ALA A 1 277 ? 15.612 4.423 -18.110 1.00 98.25 277 ALA A O 1
ATOM 2172 N N . GLY A 1 278 ? 16.533 6.279 -17.233 1.00 97.88 278 GLY A N 1
ATOM 2173 C CA . GLY A 1 278 ? 17.522 6.493 -18.287 1.00 97.88 278 GLY A CA 1
ATOM 2174 C C . GLY A 1 278 ? 17.743 7.971 -18.586 1.00 97.88 278 GLY A C 1
ATOM 2175 O O . GLY A 1 278 ? 17.206 8.843 -17.908 1.00 97.88 278 GLY A O 1
ATOM 2176 N N . ILE A 1 279 ? 18.551 8.253 -19.605 1.00 98.00 279 ILE A N 1
ATOM 2177 C CA . ILE A 1 279 ? 18.757 9.598 -20.154 1.00 98.00 279 ILE A CA 1
ATOM 2178 C C . ILE A 1 279 ? 18.835 9.446 -21.663 1.00 98.00 279 ILE A C 1
ATOM 2180 O O . ILE A 1 279 ? 19.694 8.723 -22.162 1.00 98.00 279 ILE A O 1
ATOM 2184 N N . PHE A 1 280 ? 17.979 10.161 -22.392 1.00 98.38 280 PHE A N 1
ATOM 2185 C CA . PHE A 1 280 ? 17.971 10.074 -23.848 1.00 98.38 280 PHE A CA 1
ATOM 2186 C C . PHE A 1 280 ? 19.347 10.394 -24.448 1.00 98.38 280 PHE A C 1
ATOM 2188 O O . PHE A 1 280 ? 19.964 11.416 -24.133 1.00 98.38 280 PHE A O 1
ATOM 2195 N N . GLY A 1 281 ? 19.830 9.509 -25.321 1.00 97.69 281 GLY A N 1
ATOM 2196 C CA . GLY A 1 281 ? 21.158 9.581 -25.933 1.00 97.69 281 GLY A CA 1
ATOM 2197 C C . GLY A 1 281 ? 22.317 9.077 -25.057 1.00 97.69 281 GLY A C 1
ATOM 2198 O O . GLY A 1 281 ? 23.483 9.159 -25.475 1.00 97.69 281 GLY A O 1
ATOM 2199 N N . GLU A 1 282 ? 22.051 8.561 -23.856 1.00 98.00 282 GLU A N 1
ATOM 2200 C CA . GLU A 1 282 ? 23.028 7.834 -23.044 1.00 98.00 282 GLU A CA 1
ATOM 2201 C C . GLU A 1 282 ? 22.652 6.348 -22.972 1.00 98.00 282 GLU A C 1
ATOM 2203 O O . GLU A 1 282 ? 21.618 6.019 -22.396 1.00 98.00 282 GLU A O 1
ATOM 2208 N N . PRO A 1 283 ? 23.480 5.437 -23.517 1.00 98.38 283 PRO A N 1
ATOM 2209 C CA . PRO A 1 283 ? 23.186 4.011 -23.456 1.00 98.38 283 PRO A CA 1
ATOM 2210 C C . PRO A 1 283 ? 22.992 3.527 -22.017 1.00 98.38 283 PRO A C 1
ATOM 2212 O O . PRO A 1 283 ? 23.810 3.825 -21.141 1.00 98.38 283 PRO A O 1
ATOM 2215 N N . LEU A 1 284 ? 21.932 2.760 -21.783 1.00 97.94 284 LEU A N 1
ATOM 2216 C CA . LEU A 1 284 ? 21.663 2.112 -20.505 1.00 97.94 284 LEU A CA 1
ATOM 2217 C C . LEU A 1 284 ? 22.643 0.950 -20.305 1.00 97.94 284 LEU A C 1
ATOM 2219 O O . LEU A 1 284 ? 22.718 0.043 -21.138 1.00 97.94 284 LEU A O 1
ATOM 2223 N N . ASP A 1 285 ? 23.377 0.968 -19.190 1.00 95.81 285 ASP A N 1
ATOM 2224 C CA . ASP A 1 285 ? 24.371 -0.066 -18.869 1.00 95.81 285 ASP A CA 1
ATOM 2225 C C . ASP A 1 285 ? 23.841 -1.094 -17.859 1.00 95.81 285 ASP A C 1
ATOM 2227 O O . ASP A 1 285 ? 24.128 -2.286 -17.965 1.00 95.81 285 ASP A O 1
ATOM 2231 N N . ARG A 1 286 ? 23.025 -0.649 -16.901 1.00 95.94 286 ARG A N 1
ATOM 2232 C CA . ARG A 1 286 ? 22.470 -1.471 -15.829 1.00 95.94 286 ARG A CA 1
ATOM 2233 C C . ARG A 1 286 ? 21.089 -1.004 -15.429 1.00 95.94 286 ARG A C 1
ATOM 2235 O O . ARG A 1 286 ? 20.761 0.179 -15.504 1.00 95.94 286 ARG A O 1
ATOM 2242 N N . LEU A 1 287 ? 20.315 -1.953 -14.924 1.00 97.81 287 LEU A N 1
ATOM 2243 C CA . LEU A 1 287 ? 18.951 -1.760 -14.461 1.00 97.81 287 LEU A CA 1
ATOM 2244 C C . LEU A 1 287 ? 18.751 -2.479 -13.127 1.00 97.81 287 LEU A C 1
ATOM 2246 O O . LEU A 1 287 ? 19.086 -3.655 -13.005 1.00 97.81 287 LEU A O 1
ATOM 2250 N N . GLN A 1 288 ? 18.164 -1.796 -12.152 1.00 97.25 288 GLN A N 1
ATOM 2251 C CA . GLN A 1 288 ? 17.605 -2.391 -10.939 1.00 97.25 288 GLN A CA 1
ATOM 2252 C C . GLN A 1 288 ? 16.085 -2.287 -10.996 1.00 97.25 288 GLN A C 1
ATOM 2254 O O . GLN A 1 288 ? 15.562 -1.259 -11.426 1.00 97.25 288 GLN A O 1
ATOM 2259 N N . ALA A 1 289 ? 15.384 -3.328 -10.552 1.00 97.31 289 ALA A N 1
ATOM 2260 C CA . ALA A 1 289 ? 13.932 -3.321 -10.458 1.00 97.31 289 ALA A CA 1
ATOM 2261 C C . ALA A 1 289 ? 13.428 -4.180 -9.290 1.00 97.31 289 ALA A C 1
ATOM 2263 O O . ALA A 1 289 ? 13.980 -5.239 -8.993 1.00 97.31 289 ALA A O 1
ATOM 2264 N N . ALA A 1 290 ? 12.345 -3.753 -8.651 1.00 95.56 290 ALA A N 1
ATOM 2265 C CA . ALA A 1 290 ? 11.564 -4.558 -7.718 1.00 95.56 290 ALA A CA 1
ATOM 2266 C C . ALA A 1 290 ? 10.088 -4.149 -7.779 1.00 95.56 290 ALA A C 1
ATOM 2268 O O . ALA A 1 290 ? 9.760 -3.050 -8.219 1.00 95.56 290 ALA A O 1
ATOM 2269 N N . VAL A 1 291 ? 9.191 -5.009 -7.302 1.00 95.25 291 VAL A N 1
ATOM 2270 C CA . VAL A 1 291 ? 7.785 -4.640 -7.097 1.00 95.25 291 VAL A CA 1
ATOM 2271 C C . VAL A 1 291 ? 7.525 -4.531 -5.603 1.00 95.25 291 VAL A C 1
ATOM 2273 O O . VAL A 1 291 ? 7.679 -5.500 -4.860 1.00 95.25 291 VAL A O 1
ATOM 2276 N N . ASN A 1 292 ? 7.150 -3.340 -5.140 1.00 89.12 292 ASN A N 1
ATOM 2277 C CA . ASN A 1 292 ? 7.073 -3.059 -3.710 1.00 89.12 292 ASN A CA 1
ATOM 2278 C C . ASN A 1 292 ? 6.000 -2.010 -3.378 1.00 89.12 292 ASN A C 1
ATOM 2280 O O . ASN A 1 292 ? 5.477 -1.328 -4.255 1.00 89.12 292 ASN A O 1
ATOM 2284 N N . ILE A 1 293 ? 5.642 -1.906 -2.097 1.00 83.50 293 ILE A N 1
ATOM 2285 C CA . ILE A 1 293 ? 4.706 -0.890 -1.582 1.00 83.50 293 ILE A CA 1
ATOM 2286 C C . ILE A 1 293 ? 5.408 0.471 -1.436 1.00 83.50 293 ILE A C 1
ATOM 2288 O O . ILE A 1 293 ? 4.766 1.514 -1.526 1.00 83.50 293 ILE A O 1
ATOM 2292 N N . ARG A 1 294 ? 6.721 0.462 -1.188 1.00 84.56 294 ARG A N 1
ATOM 2293 C CA . ARG A 1 294 ? 7.569 1.647 -0.998 1.00 84.56 294 ARG A CA 1
ATOM 2294 C C . ARG A 1 294 ? 8.860 1.491 -1.794 1.00 84.56 294 ARG A C 1
ATOM 2296 O O . ARG A 1 294 ? 9.213 0.364 -2.145 1.00 84.56 294 ARG A O 1
ATOM 2303 N N . ASP A 1 295 ? 9.551 2.605 -2.026 1.00 87.62 295 ASP A N 1
ATOM 2304 C CA . ASP A 1 295 ? 10.854 2.608 -2.691 1.00 87.62 295 ASP A CA 1
ATOM 2305 C C . ASP A 1 295 ? 11.832 1.646 -1.983 1.00 87.62 295 ASP A C 1
ATOM 2307 O O . ASP A 1 295 ? 12.086 1.802 -0.786 1.00 87.62 295 ASP A O 1
ATOM 2311 N N . PRO A 1 296 ? 12.343 0.618 -2.683 1.00 87.69 296 PRO A N 1
ATOM 2312 C CA . PRO A 1 296 ? 13.308 -0.328 -2.137 1.00 87.69 296 PRO A CA 1
ATOM 2313 C C . PRO A 1 296 ? 14.763 0.164 -2.218 1.00 87.69 296 PRO A C 1
ATOM 2315 O O . PRO A 1 296 ? 15.644 -0.550 -1.739 1.00 87.69 296 PRO A O 1
ATOM 2318 N N . PHE A 1 297 ? 15.038 1.300 -2.873 1.00 88.06 297 PHE A N 1
ATOM 2319 C CA . PHE A 1 297 ? 16.392 1.761 -3.187 1.00 88.06 297 PHE A CA 1
ATOM 2320 C C . PHE A 1 297 ? 16.967 2.790 -2.206 1.00 88.06 297 PHE A C 1
ATOM 2322 O O . PHE A 1 297 ? 18.191 2.958 -2.183 1.00 88.06 297 PHE A O 1
ATOM 2329 N N . GLY A 1 298 ? 16.118 3.477 -1.436 1.00 74.31 298 GLY A N 1
ATOM 2330 C CA . GLY A 1 298 ? 16.527 4.373 -0.353 1.00 74.31 298 GLY A CA 1
ATOM 2331 C C . GLY A 1 298 ? 17.191 3.645 0.823 1.00 74.31 298 GLY A C 1
ATOM 2332 O O . GLY A 1 298 ? 16.982 2.448 1.029 1.00 74.31 298 GLY A O 1
ATOM 2333 N N . GLU A 1 299 ? 18.009 4.367 1.597 1.00 50.62 299 GLU A N 1
ATOM 2334 C CA . GLU A 1 299 ? 18.622 3.833 2.821 1.00 50.62 299 GLU A CA 1
ATOM 2335 C C . GLU A 1 299 ? 17.532 3.385 3.813 1.00 50.62 299 GLU A C 1
ATOM 2337 O O . GLU A 1 299 ? 16.627 4.155 4.142 1.00 50.62 299 GLU A O 1
ATOM 2342 N N . GLN A 1 300 ? 17.615 2.123 4.250 1.00 42.00 300 GLN A N 1
ATOM 2343 C CA . GLN A 1 300 ? 16.832 1.574 5.364 1.00 42.00 300 GLN A CA 1
ATOM 2344 C C . GLN A 1 300 ? 17.334 2.105 6.706 1.00 42.00 300 GLN A C 1
ATOM 2346 O O . GLN A 1 300 ? 18.573 2.191 6.871 1.00 42.00 300 GLN A O 1
#

Solvent-accessible surface area (backbone atoms only — not comparable to full-atom values): 15418 Å² total; per-residue (Å²): 129,81,73,37,59,64,48,12,52,56,56,47,61,70,32,44,86,61,30,38,48,28,89,84,54,64,26,62,49,82,77,34,18,20,22,21,38,17,41,46,50,49,18,39,48,60,13,59,40,75,87,78,89,61,80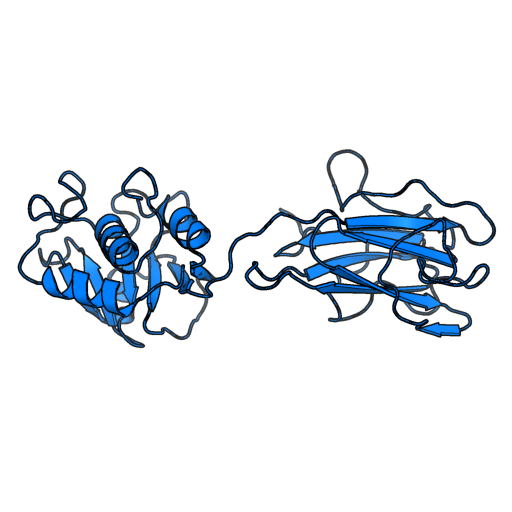,44,45,62,57,49,37,61,56,56,36,36,76,57,10,23,39,83,72,38,70,73,54,93,75,85,58,39,59,54,28,36,39,37,33,27,50,84,93,59,9,60,76,91,48,26,46,32,28,38,24,72,36,67,54,33,23,40,32,28,34,66,69,89,68,44,5,30,43,76,44,52,42,67,64,50,39,56,75,65,68,57,60,48,36,37,33,26,34,74,72,67,24,31,77,66,76,87,38,50,32,39,31,28,30,23,37,50,91,64,56,74,49,78,65,28,71,24,54,38,86,86,88,54,79,23,51,21,56,49,86,75,36,49,22,9,39,38,28,46,34,48,83,49,64,45,40,41,31,27,29,25,24,67,80,76,41,72,53,69,78,28,57,64,31,35,78,92,39,57,84,69,10,26,23,59,43,90,77,33,44,26,10,29,37,40,41,36,43,45,58,50,91,58,34,51,72,39,33,24,36,31,24,22,29,35,53,85,54,81,68,74,49,74,77,25,52,20,79,77,52,60,26,59,44,88,84,34,40,32,10,34,39,34,39,35,52,35,80,60,82,84,83,64,91,129

Radius of gyration: 25.21 Å; Cα contacts (8 Å, |Δi|>4): 765; chains: 1; bounding box: 54×35×68 Å

Foldseek 3Di:
DQFDLVQLVVVLVVLFVQAWEDPPDPLQCPVRYHAFQSSSVNSRVSRVQDDPVDRDFLQCVQVSCQQRQWAWPDWQDDDFAAAQKKKKFADHVGQPDPRIGIFGHRGRFKTWGADPVVRRGTDIDGPVVVCVVVVNGTMIITGHPLAHQPDFKWKWKWFQFQVHGTDDIFIAQDVPPDRRKHFAALTWTFKMFMAIPDFWKWKEFQFLVPGTDDIATQRDPVCRPRGIHGDRNTTTFKMAMFTGDPPRHQDKWKKKEFDFSPDDDIDDIDTHVPDIHGDRPTGTGIMGIGIGNDHPPDDD

Sequence (300 aa):
MKMDIDAAINALKKKIGKSTYSMEGSRDFSDGTCDCSGAVYYGLRKAGCSDFGYIPSTETLHEYLVQNGITLKAENEPFNMEKGDIIIWGKQGQSAGANGHTGICIDNQNWIECTAWHDLGETIQNHDKRWVMAGKPFFYVYHYTGRTPGINPNVTYGLHVKGGDWLSPVVNFNPVNSDGYAGLPNHEHDMLYARVDHGALKYRVHTIEAGWLDWVTSGNPNDPVNGCAGMFGQTIDGVQMVYLTPSGEYYRNAYYRSQTTKRADWLPEVADDSDFAGIFGEPLDRLQAAVNIRDPFGEQ

Nearest PDB structures (foldseek):
  8tw1-assembly1_A  TM=9.456E-01  e=1.274E-13  Streptococcus phage 2972
  7cfl-assembly1_A  TM=7.629E-01  e=1.611E-05  Clostridioides difficile
  5d74-assembly2_B  TM=3.910E-01  e=6.872E-04  Streptococcus phage phi7917
  2aew-assembly1_A  TM=2.657E-01  e=6.351E+00  Homo sapiens

Mean predicted aligned error: 8.95 Å

pLDDT: mean 93.71, std 7.54, range [42.0, 98.88]

InterPro domains:
  IPR000064 Endopeptidase, NLPC/P60 domain [PS51935] (2-142)
  IPR008044 Bacteriophage lysin [PF05382] (5-146)
  IPR038765 Papain-like cysteine peptidase superfamily [SSF54001] (4-146)

Secondary structure (DSSP, 8-state):
----HHHHHHHHHTTTTT-EE-SSS-SSSSSSEE-HHHHHHHHHHHTTPPP-SS---TTTHHHHHHHTTEEEEEESS-----TT-EEEES-TTT-SGGG-EEEEESSSSEEEEEE-GGG-EEEEEEHHHHHHHTT---EEEEEE---B----PPEEEEEEETTS-BPPPEES--TTTS--EEE-TT--EEEEEEEESSSEEEEEEEETTTEEPPPB----TT-TTTS-EE-TTSPEEEEEEEEEPPTTB---EEEEEEEETT-SSPPPPEETTSS-EEBTTB-EEEEEEEEESS-SSS--